Protein AF-C7DFZ7-F1 (afdb_monomer_lite)

Organism: NCBI:txid425595

pLDDT: mean 80.8, std 15.67, range [27.16, 97.31]

Foldseek 3Di:
DDDPPDFAFLVNVVVQVVDPVSVQVLQVVLLVVLLVVLQVLVCLQPHDDQFHDDCQLEPEDADQDDDPPSLPDQWAQDRVNSYIHGPVVSLCVPLPDDDVPHGRTDGPNSVVVSSLVSSLSSNLNVVLSRLVPRLVLVVLCVPPPDPQFQLLLNLQLSLQRSLLSVLVVVLVVVVVDDDPCSSVLSSLQCCCPVAPLLCLLVDDLVCSVVSLVPDDSNRSSVVLLLLVCLVQVDPSNSNSVSSVCSNVSVRTPVSSVVSVNVSSVVCSSVSSVCSCPVCNPPD

Sequence (283 aa):
MQCFGSKLEWRDVRSRLDNENFVGFMLKSIGKLALHDLNCMMESATGSGRIELKSDEFGIETYTPEGAHSEYELGKYDKNRKKCGINLALFTKIFLKPKEGQPTTINEKQLTGFLEAMYSTMIHEGFHAVQYNRLDYKGHIKNSLDADTNSIFTEGGARFVEFFAESLITAGRYTSLNGNNSLEKAFLWHFAIEEPVSYAVYEEHDKIIGTLKKFIPHNAGMFIFTVRYVANESFIKTLNEICKMAERGSTGNEELYRVLSTDIENGNVEKLKQRINIEYLRN

Radius of gyration: 19.84 Å; chains: 1; bounding box: 45×44×55 Å

Structure (mmCIF, N/CA/C/O backbone):
data_AF-C7DFZ7-F1
#
_entry.id   AF-C7DFZ7-F1
#
loop_
_atom_site.group_PDB
_atom_site.id
_atom_site.type_symbol
_atom_site.label_atom_id
_atom_site.label_alt_id
_atom_site.label_comp_id
_atom_site.label_asym_id
_atom_site.label_entity_id
_atom_site.label_seq_id
_atom_site.pdbx_PDB_ins_code
_atom_site.Cartn_x
_atom_site.Cartn_y
_atom_site.Cartn_z
_atom_site.occupancy
_atom_site.B_iso_or_equiv
_atom_site.auth_seq_id
_atom_site.auth_comp_id
_atom_site.auth_asym_id
_atom_site.auth_atom_id
_atom_site.pdbx_PDB_model_num
ATOM 1 N N . MET A 1 1 ? -4.649 23.064 34.496 1.00 32.25 1 MET A N 1
ATOM 2 C CA . MET A 1 1 ? -4.626 22.101 33.375 1.00 32.25 1 MET A CA 1
ATOM 3 C C . MET A 1 1 ? -4.065 20.801 33.928 1.00 32.25 1 MET A C 1
ATOM 5 O O . MET A 1 1 ? -2.879 20.746 34.214 1.00 32.25 1 MET A O 1
ATOM 9 N N . GLN A 1 2 ? -4.921 19.829 34.244 1.00 27.16 2 GLN A N 1
ATOM 10 C CA . GLN A 1 2 ? -4.486 18.513 34.722 1.00 27.16 2 GLN A CA 1
ATOM 11 C C . GLN A 1 2 ? -4.380 17.583 33.514 1.00 27.16 2 GLN A C 1
ATOM 13 O O . GLN A 1 2 ? -5.351 17.409 32.781 1.00 27.16 2 GLN A O 1
ATOM 18 N N . CYS A 1 3 ? -3.190 17.027 33.293 1.00 31.02 3 CYS A N 1
ATOM 19 C CA . CYS A 1 3 ? -2.960 15.968 32.322 1.00 31.02 3 CYS A CA 1
ATOM 20 C C . CYS A 1 3 ? -3.701 14.708 32.787 1.00 31.02 3 CYS A C 1
ATOM 22 O O . CYS A 1 3 ? -3.389 14.166 33.848 1.00 31.02 3 CYS A O 1
ATOM 24 N N . PHE A 1 4 ? -4.672 14.235 32.005 1.00 33.59 4 PHE A N 1
ATOM 25 C CA . PHE A 1 4 ? -5.289 12.924 32.201 1.00 33.59 4 PHE A CA 1
ATOM 26 C C . PHE A 1 4 ? -4.292 11.830 31.806 1.00 33.59 4 PHE A C 1
ATOM 28 O O . PHE A 1 4 ? -4.291 11.331 30.688 1.00 33.59 4 PHE A O 1
ATOM 35 N N . GLY A 1 5 ? -3.420 11.465 32.743 1.00 38.47 5 GLY A N 1
ATOM 36 C CA . GLY A 1 5 ? -2.612 10.253 32.673 1.00 38.47 5 GLY A CA 1
ATOM 37 C C . GLY A 1 5 ? -3.371 9.061 33.253 1.00 38.47 5 GLY A C 1
ATOM 38 O O . GLY A 1 5 ? -2.961 8.529 34.280 1.00 38.47 5 GLY A O 1
ATOM 39 N N . SER A 1 6 ? -4.485 8.643 32.648 1.00 49.06 6 SER A N 1
ATOM 40 C CA . SER A 1 6 ? -5.115 7.367 33.013 1.00 49.06 6 SER A CA 1
ATOM 41 C C . SER A 1 6 ? -4.608 6.272 32.080 1.00 49.06 6 SER A C 1
ATOM 43 O O . SER A 1 6 ? -4.973 6.231 30.907 1.00 49.06 6 SER A O 1
ATOM 45 N N . LYS A 1 7 ? -3.757 5.378 32.598 1.00 55.72 7 LYS A N 1
ATOM 46 C CA . LYS A 1 7 ? -3.412 4.127 31.910 1.00 55.72 7 LYS A CA 1
ATOM 47 C C . LYS A 1 7 ? -4.687 3.287 31.778 1.00 55.72 7 LYS A C 1
ATOM 49 O O . LYS A 1 7 ? -5.315 2.989 32.789 1.00 55.72 7 LYS A O 1
ATOM 54 N N . LEU A 1 8 ? -5.064 2.923 30.553 1.00 60.22 8 LEU A N 1
ATOM 55 C CA . LEU A 1 8 ? -6.188 2.024 30.285 1.00 60.22 8 LEU A CA 1
ATOM 56 C C . LEU A 1 8 ? -5.787 0.581 30.618 1.00 60.22 8 LEU A C 1
ATOM 58 O O . LEU A 1 8 ? -4.788 0.055 30.124 1.00 60.22 8 LEU A O 1
ATOM 62 N N . GLU A 1 9 ? -6.557 -0.087 31.470 1.00 64.69 9 GLU A N 1
ATOM 63 C CA . GLU A 1 9 ? -6.317 -1.498 31.769 1.00 64.69 9 GLU A CA 1
ATOM 64 C C . GLU A 1 9 ? -6.804 -2.393 30.614 1.00 64.69 9 GLU A C 1
ATOM 66 O O . GLU A 1 9 ? -7.844 -2.144 30.010 1.00 64.69 9 GLU A O 1
ATOM 71 N N . TRP A 1 10 ? -6.090 -3.489 30.331 1.00 62.56 10 TRP A N 1
ATOM 72 C CA . TRP A 1 10 ? -6.455 -4.524 29.346 1.00 62.56 10 TRP A CA 1
ATOM 73 C C . TRP A 1 10 ? -7.885 -5.015 29.522 1.00 62.56 10 TRP A C 1
ATOM 75 O O . TRP A 1 10 ? -8.585 -5.242 28.542 1.00 62.56 10 TRP A O 1
ATOM 85 N N . ARG A 1 11 ? -8.326 -5.177 30.776 1.00 62.34 11 ARG A N 1
ATOM 86 C CA . ARG A 1 11 ? -9.689 -5.616 31.087 1.00 62.34 11 ARG A CA 1
ATOM 87 C C . ARG A 1 11 ? -10.740 -4.591 30.644 1.00 62.34 11 ARG A C 1
ATOM 89 O O . ARG A 1 11 ? -11.779 -5.018 30.160 1.00 62.34 11 ARG A O 1
ATOM 96 N N . ASP A 1 12 ? -10.457 -3.289 30.755 1.00 70.81 12 ASP A N 1
ATOM 97 C CA . ASP A 1 12 ? -11.353 -2.202 30.311 1.00 70.81 12 ASP A CA 1
ATOM 98 C C . ASP A 1 12 ? -11.343 -2.040 28.781 1.00 70.81 12 ASP A C 1
ATOM 100 O O . ASP A 1 12 ? -12.373 -1.824 28.152 1.00 70.81 12 ASP A O 1
ATOM 104 N N . VAL A 1 13 ? -10.194 -2.221 28.129 1.00 72.56 13 VAL A N 1
ATOM 105 C CA . VAL A 1 13 ? -10.155 -2.197 26.657 1.00 72.56 13 VAL A CA 1
ATOM 106 C C . VAL A 1 13 ? -10.823 -3.432 26.066 1.00 72.56 13 VAL A C 1
ATOM 108 O O . VAL A 1 13 ? -11.593 -3.305 25.119 1.00 72.56 13 VAL A O 1
ATOM 111 N N . ARG A 1 14 ? -10.599 -4.617 26.640 1.00 71.56 14 ARG A N 1
ATOM 112 C CA . ARG A 1 14 ? -11.268 -5.842 26.197 1.00 71.56 14 ARG A CA 1
ATOM 113 C C . ARG A 1 14 ? -12.780 -5.755 26.382 1.00 71.56 14 ARG A C 1
ATOM 115 O O . ARG A 1 14 ? -13.496 -6.049 25.440 1.00 71.56 14 ARG A O 1
ATOM 122 N N . SER A 1 15 ? -13.268 -5.269 27.526 1.00 74.00 15 SER A N 1
ATOM 123 C CA . SER A 1 15 ? -14.713 -5.095 27.740 1.00 74.00 15 SER A CA 1
ATOM 124 C C . SER A 1 15 ? -15.346 -4.098 26.760 1.00 74.00 15 SER A C 1
ATOM 126 O O . SER A 1 15 ? -16.505 -4.262 26.381 1.00 74.00 15 SER A O 1
ATOM 128 N N . ARG A 1 16 ? -14.594 -3.086 26.303 1.00 79.75 16 ARG A N 1
ATOM 129 C CA . ARG A 1 16 ? -15.024 -2.174 25.230 1.00 79.75 16 ARG A CA 1
ATOM 130 C C . ARG A 1 16 ? -14.980 -2.828 23.852 1.00 79.75 16 ARG A C 1
ATOM 132 O O . ARG A 1 16 ? -15.893 -2.607 23.067 1.00 79.75 16 ARG A O 1
ATOM 139 N N . LEU A 1 17 ? -13.962 -3.630 23.552 1.00 82.50 17 LEU A N 1
ATOM 140 C CA . LEU A 1 17 ? -13.867 -4.380 22.293 1.00 82.50 17 LEU A CA 1
ATOM 141 C C . LEU A 1 17 ? -14.870 -5.545 22.213 1.00 82.50 17 LEU A C 1
ATOM 143 O O . LEU A 1 17 ? -15.219 -5.955 21.114 1.00 82.50 17 LEU A O 1
ATOM 147 N N . ASP A 1 18 ? -15.389 -6.018 23.348 1.00 81.62 18 ASP A N 1
ATOM 148 C CA . ASP A 1 18 ? -16.513 -6.961 23.421 1.00 81.62 18 ASP A CA 1
ATOM 149 C C . ASP A 1 18 ? -17.881 -6.246 23.273 1.00 81.62 18 ASP A C 1
ATOM 151 O O . ASP A 1 18 ? -18.923 -6.892 23.166 1.00 81.62 18 ASP A O 1
ATOM 155 N N . ASN A 1 19 ? -17.909 -4.906 23.260 1.00 86.44 19 ASN A N 1
ATOM 156 C CA . ASN A 1 19 ? -19.121 -4.114 23.064 1.00 86.44 19 ASN A CA 1
ATOM 157 C C . ASN A 1 19 ? -19.324 -3.788 21.576 1.00 86.44 19 ASN A C 1
ATOM 159 O O . ASN A 1 19 ? -18.654 -2.918 21.013 1.00 86.44 19 ASN A O 1
ATOM 163 N N . GLU A 1 20 ? -20.312 -4.433 20.955 1.00 87.50 20 GLU A N 1
ATOM 164 C CA . GLU A 1 20 ? -20.621 -4.282 19.526 1.00 87.50 20 GLU A CA 1
ATOM 165 C C . GLU A 1 20 ? -20.892 -2.830 19.100 1.00 87.50 20 GLU A C 1
ATOM 167 O O . GLU A 1 20 ? -20.460 -2.414 18.024 1.00 87.50 20 GLU A O 1
ATOM 172 N N . ASN A 1 21 ? -21.545 -2.021 19.945 1.00 87.56 21 ASN A N 1
ATOM 173 C CA . ASN A 1 21 ? -21.810 -0.614 19.627 1.00 87.56 21 ASN A CA 1
ATOM 174 C C . ASN A 1 21 ? -20.513 0.199 19.569 1.00 87.56 21 ASN A C 1
ATOM 176 O O . ASN A 1 21 ? -20.344 1.044 18.687 1.00 87.56 21 ASN A O 1
ATOM 180 N N . PHE A 1 22 ? -19.591 -0.057 20.502 1.00 88.50 22 PHE A N 1
ATOM 181 C CA . PHE A 1 22 ? -18.286 0.595 20.514 1.00 88.50 22 PHE A CA 1
ATOM 182 C C . PHE A 1 22 ? -17.449 0.174 19.304 1.00 88.50 22 PHE A C 1
ATOM 184 O O . PHE A 1 22 ? -16.929 1.036 18.597 1.00 88.50 22 PHE A O 1
ATOM 191 N N . VAL A 1 23 ? -17.368 -1.130 19.028 1.00 89.38 23 VAL A N 1
ATOM 192 C CA . VAL A 1 23 ? -16.650 -1.668 17.864 1.00 89.38 23 VAL A CA 1
ATOM 193 C C . VAL A 1 23 ? -17.207 -1.094 16.566 1.00 89.38 23 VAL A C 1
ATOM 195 O O . VAL A 1 23 ? -16.445 -0.575 15.750 1.00 89.38 23 VAL A O 1
ATOM 198 N N . GLY A 1 24 ? -18.530 -1.111 16.394 1.00 87.69 24 GLY A N 1
ATOM 199 C CA . GLY A 1 24 ? -19.189 -0.553 15.217 1.00 87.69 24 GLY A CA 1
ATOM 200 C C . GLY A 1 24 ? -18.903 0.940 15.040 1.00 87.69 24 GLY A C 1
ATOM 201 O O . GLY A 1 24 ? -18.612 1.388 13.929 1.00 87.69 24 GLY A O 1
ATOM 202 N N . PHE A 1 25 ? -18.919 1.717 16.127 1.00 90.12 25 PHE A N 1
ATOM 203 C CA . PHE A 1 25 ? -18.551 3.134 16.094 1.00 90.12 25 PHE A CA 1
ATOM 204 C C . PHE A 1 25 ? -17.079 3.352 15.715 1.00 90.12 25 PHE A C 1
ATOM 206 O O . PHE A 1 25 ? -16.787 4.187 14.854 1.00 90.12 25 PHE A O 1
ATOM 213 N N . MET A 1 26 ? -16.159 2.609 16.333 1.00 93.00 26 MET A N 1
ATOM 214 C CA . MET A 1 26 ? -14.718 2.705 16.091 1.00 93.00 26 MET A CA 1
ATOM 215 C C . MET A 1 26 ? -14.385 2.380 14.634 1.00 93.00 26 MET A C 1
ATOM 217 O O . MET A 1 26 ? -13.792 3.205 13.938 1.00 93.00 26 MET A O 1
ATOM 221 N N . LEU A 1 27 ? -14.835 1.220 14.151 1.00 92.56 27 LEU A N 1
ATOM 222 C CA . LEU A 1 27 ? -14.603 0.767 12.782 1.00 92.56 27 LEU A CA 1
ATOM 223 C C . LEU A 1 27 ? -15.185 1.743 11.755 1.00 92.56 27 LEU A C 1
ATOM 225 O O . LEU A 1 27 ? -14.519 2.092 10.785 1.00 92.56 27 LEU A O 1
ATOM 229 N N . LYS A 1 28 ? -16.398 2.260 11.991 1.00 90.88 28 LYS A N 1
ATOM 230 C CA . LYS A 1 28 ? -17.013 3.266 11.113 1.00 90.88 28 LYS A CA 1
ATOM 231 C C . LYS A 1 28 ? -16.246 4.587 11.111 1.00 90.88 28 LYS A C 1
ATOM 233 O O . LYS A 1 28 ? -16.204 5.258 10.083 1.00 90.88 28 LYS A O 1
ATOM 238 N N . SER A 1 29 ? -15.679 4.987 12.245 1.00 91.75 29 SER A N 1
ATOM 239 C CA . SER A 1 29 ? -14.919 6.236 12.353 1.00 91.75 29 SER A CA 1
ATOM 240 C C . SER A 1 29 ? -13.592 6.143 11.604 1.00 91.75 29 SER A C 1
ATOM 242 O O . SER A 1 29 ? -13.294 7.029 10.806 1.00 91.75 29 SER A O 1
ATOM 244 N N . ILE A 1 30 ? -12.852 5.044 11.778 1.00 93.00 30 ILE A N 1
ATOM 245 C CA . ILE A 1 30 ? -11.612 4.792 11.029 1.00 93.00 30 ILE A CA 1
ATOM 246 C C . ILE A 1 30 ? -11.918 4.624 9.540 1.00 93.00 30 ILE A C 1
ATOM 248 O O . ILE A 1 30 ? -11.258 5.237 8.710 1.00 93.00 30 ILE A O 1
ATOM 252 N N . GLY A 1 31 ? -12.972 3.883 9.189 1.00 92.19 31 GLY A N 1
ATOM 253 C CA . GLY A 1 31 ? -13.351 3.677 7.793 1.00 92.19 31 GLY A CA 1
ATOM 254 C C . GLY A 1 31 ? -13.721 4.964 7.066 1.00 92.19 31 GLY A C 1
ATOM 255 O O . GLY A 1 31 ? -13.389 5.118 5.897 1.00 92.19 31 GLY A O 1
ATOM 256 N N . LYS A 1 32 ? -14.359 5.924 7.749 1.00 91.25 32 LYS A N 1
ATOM 257 C CA . LYS A 1 32 ? -14.606 7.260 7.184 1.00 91.25 32 LYS A CA 1
ATOM 258 C C . LYS A 1 32 ? -13.311 8.017 6.900 1.00 91.25 32 LYS A C 1
ATOM 260 O O . LYS A 1 32 ? -13.236 8.677 5.871 1.00 91.25 32 LYS A O 1
ATOM 265 N N . LEU A 1 33 ? -12.332 7.932 7.803 1.00 91.31 33 LEU A N 1
ATOM 266 C CA . LEU A 1 33 ? -11.023 8.556 7.618 1.00 91.31 33 LEU A CA 1
ATOM 267 C C . LEU A 1 33 ? -10.273 7.907 6.446 1.00 91.31 33 LEU A C 1
ATOM 269 O O . LEU A 1 33 ? -9.852 8.609 5.536 1.00 91.31 33 LEU A O 1
ATOM 273 N N . ALA A 1 34 ? -10.203 6.573 6.416 1.00 92.25 34 ALA A N 1
ATOM 274 C CA . ALA A 1 34 ? -9.571 5.830 5.327 1.00 92.25 34 ALA A CA 1
ATOM 275 C C . ALA A 1 34 ? -10.217 6.145 3.967 1.00 92.25 34 ALA A C 1
ATOM 277 O O . ALA A 1 34 ? -9.520 6.419 2.995 1.00 92.25 34 ALA A O 1
ATOM 278 N N . LEU A 1 35 ? -11.552 6.179 3.906 1.00 91.06 35 LEU A N 1
ATOM 279 C CA . LEU A 1 35 ? -12.288 6.521 2.689 1.00 91.06 35 LEU A CA 1
ATOM 280 C C . LEU A 1 35 ? -12.006 7.952 2.217 1.00 91.06 35 LEU A C 1
ATOM 282 O O . LEU A 1 35 ? -11.812 8.175 1.025 1.00 91.06 35 LEU A O 1
ATOM 286 N N . HIS A 1 36 ? -12.003 8.912 3.144 1.00 90.75 36 HIS A N 1
ATOM 287 C CA . HIS A 1 36 ? -11.680 10.303 2.845 1.00 90.75 36 HIS A CA 1
ATOM 288 C C . HIS A 1 36 ? -10.280 10.419 2.235 1.00 90.75 36 HIS A C 1
ATOM 290 O O . HIS A 1 36 ? -10.132 10.953 1.137 1.00 90.75 36 HIS A O 1
ATOM 296 N N . ASP A 1 37 ? -9.272 9.871 2.913 1.00 90.81 37 ASP A N 1
ATOM 297 C CA . ASP A 1 37 ? -7.879 10.002 2.490 1.00 90.81 37 ASP A CA 1
ATOM 298 C C . ASP A 1 37 ? -7.633 9.296 1.161 1.00 90.81 37 ASP A C 1
ATOM 300 O O . ASP A 1 37 ? -6.983 9.851 0.274 1.00 90.81 37 ASP A O 1
ATOM 304 N N . LEU A 1 38 ? -8.222 8.114 0.981 1.00 91.19 38 LEU A N 1
ATOM 305 C CA . LEU A 1 38 ? -8.163 7.395 -0.280 1.00 91.19 38 LEU A CA 1
ATOM 306 C C . LEU A 1 38 ? -8.788 8.211 -1.416 1.00 91.19 38 LEU A C 1
ATOM 308 O O . LEU A 1 38 ? -8.157 8.374 -2.457 1.00 91.19 38 LEU A O 1
ATOM 312 N N . ASN A 1 39 ? -9.980 8.784 -1.222 1.00 89.69 39 ASN A N 1
ATOM 313 C CA . ASN A 1 39 ? -10.606 9.647 -2.226 1.00 89.69 39 ASN A CA 1
ATOM 314 C C . ASN A 1 39 ? -9.721 10.858 -2.562 1.00 89.69 39 ASN A C 1
ATOM 316 O O . ASN A 1 39 ? -9.540 11.159 -3.740 1.00 89.69 39 ASN A O 1
ATOM 320 N N . CYS A 1 40 ? -9.090 11.494 -1.570 1.00 88.06 40 CYS A N 1
ATOM 321 C CA . CYS A 1 40 ? -8.139 12.582 -1.810 1.00 88.06 40 CYS A CA 1
ATOM 322 C C . CYS A 1 40 ? -6.907 12.130 -2.616 1.00 88.06 40 CYS A C 1
ATOM 324 O O . CYS A 1 40 ? -6.475 12.841 -3.530 1.00 88.06 40 CYS A O 1
ATOM 326 N N . MET A 1 41 ? -6.341 10.953 -2.317 1.00 90.06 41 MET A N 1
ATOM 327 C CA . MET A 1 41 ? -5.226 10.381 -3.087 1.00 90.06 41 MET A CA 1
ATOM 328 C C . MET A 1 41 ? -5.639 10.114 -4.538 1.00 90.06 41 MET A C 1
ATOM 330 O O . MET A 1 41 ? -4.911 10.472 -5.469 1.00 90.06 41 MET A O 1
ATOM 334 N N . MET A 1 42 ? -6.820 9.527 -4.741 1.00 88.88 42 MET A N 1
ATOM 335 C CA . MET A 1 42 ? -7.319 9.185 -6.071 1.00 88.88 42 MET A CA 1
ATOM 336 C C . MET A 1 42 ? -7.687 10.420 -6.898 1.00 88.88 42 MET A C 1
ATOM 338 O O . MET A 1 42 ? -7.362 10.473 -8.087 1.00 88.88 42 MET A O 1
ATOM 342 N N . GLU A 1 43 ? -8.309 11.428 -6.289 1.00 87.81 43 GLU A N 1
ATOM 343 C CA . GLU A 1 43 ? -8.591 12.718 -6.925 1.00 87.81 43 GLU A CA 1
ATOM 344 C C . GLU A 1 43 ? -7.290 13.405 -7.351 1.00 87.81 43 GLU A C 1
ATOM 346 O O . GLU A 1 43 ? -7.149 13.834 -8.496 1.00 87.81 43 GLU A O 1
ATOM 351 N N . SER A 1 44 ? -6.288 13.424 -6.470 1.00 87.31 44 SER A N 1
ATOM 352 C CA . SER A 1 44 ? -4.973 14.000 -6.771 1.00 87.31 44 SER A CA 1
ATOM 353 C C . SER A 1 44 ? -4.279 13.282 -7.932 1.00 87.31 44 SER A C 1
ATOM 355 O O . SER A 1 44 ? -3.635 13.919 -8.765 1.00 87.31 44 SER A O 1
ATOM 357 N N . ALA A 1 45 ? -4.416 11.956 -8.015 1.00 86.06 45 ALA A N 1
ATOM 358 C CA . ALA A 1 45 ? -3.849 11.167 -9.102 1.00 86.06 45 ALA A CA 1
ATOM 359 C C . ALA A 1 45 ? -4.611 11.328 -10.416 1.00 86.06 45 ALA A C 1
ATOM 361 O O . ALA A 1 45 ? -3.978 11.369 -11.466 1.00 86.06 45 ALA A O 1
ATOM 362 N N . THR A 1 46 ? -5.940 11.406 -10.403 1.00 79.88 46 THR A N 1
ATOM 363 C CA . THR A 1 46 ? -6.760 11.266 -11.624 1.00 79.88 46 THR A CA 1
ATOM 364 C C . THR A 1 46 ? -7.507 12.526 -12.057 1.00 79.88 46 THR A C 1
ATOM 366 O O . THR A 1 46 ? -8.085 12.541 -13.148 1.00 79.88 46 THR A O 1
ATOM 369 N N . GLY A 1 47 ? -7.441 13.597 -11.267 1.00 73.25 47 GLY A N 1
ATOM 370 C CA . GLY A 1 47 ? -8.191 14.834 -11.460 1.00 73.25 47 GLY A CA 1
ATOM 371 C C . GLY A 1 47 ? -9.525 14.847 -10.704 1.00 73.25 47 GLY A C 1
ATOM 372 O O . GLY A 1 47 ? -9.948 13.851 -10.119 1.00 73.25 47 GLY A O 1
ATOM 373 N N . SER A 1 48 ? -10.201 15.996 -10.762 1.00 58.47 48 SER A N 1
ATOM 374 C CA . SER A 1 48 ? -11.291 16.452 -9.880 1.00 58.47 48 SER A CA 1
ATOM 375 C C . SER A 1 48 ? -12.637 15.705 -9.973 1.00 58.47 48 SER A C 1
ATOM 377 O O . SER A 1 48 ? -13.689 16.320 -9.824 1.00 58.47 48 SER A O 1
ATOM 379 N N . GLY A 1 49 ? -12.664 14.405 -10.271 1.00 56.31 49 GLY A N 1
ATOM 380 C CA . GLY A 1 49 ? -13.930 13.657 -10.237 1.00 56.31 49 GLY A CA 1
ATOM 381 C C . GLY A 1 49 ? -13.934 12.250 -10.820 1.00 56.31 49 GLY A C 1
ATOM 382 O O . GLY A 1 49 ? -15.009 11.696 -11.036 1.00 56.31 49 GLY A O 1
ATOM 383 N N . ARG A 1 50 ? -12.775 11.658 -11.128 1.00 61.28 50 ARG A N 1
ATOM 384 C CA . ARG A 1 50 ? -12.754 10.382 -11.860 1.00 61.28 50 ARG A CA 1
ATOM 385 C C . ARG A 1 50 ? -12.875 9.151 -10.953 1.00 61.28 50 ARG A C 1
ATOM 387 O O . ARG A 1 50 ? -13.347 8.118 -11.417 1.00 61.28 50 ARG A O 1
ATOM 394 N N . ILE A 1 51 ? -12.494 9.244 -9.675 1.00 67.19 51 ILE A N 1
ATOM 395 C CA . ILE A 1 51 ? -12.489 8.103 -8.747 1.00 67.19 51 ILE A CA 1
ATOM 396 C C . ILE A 1 51 ? -12.854 8.569 -7.329 1.00 67.19 51 ILE A C 1
ATOM 398 O O . ILE A 1 51 ? -11.985 8.841 -6.509 1.00 67.19 51 ILE A O 1
ATOM 402 N N . GLU A 1 52 ? -14.152 8.640 -7.041 1.00 79.19 52 GLU A N 1
ATOM 403 C CA . GLU A 1 52 ? -14.676 8.791 -5.677 1.00 79.19 52 GLU A CA 1
ATOM 404 C C . GLU A 1 52 ? -15.385 7.492 -5.276 1.00 79.19 52 GLU A C 1
ATOM 406 O O . GLU A 1 52 ? -16.300 7.041 -5.976 1.00 79.19 52 GLU A O 1
ATOM 411 N N . LEU A 1 53 ? -14.968 6.869 -4.175 1.00 81.31 53 LEU A N 1
ATOM 412 C CA . LEU A 1 53 ? -15.703 5.789 -3.525 1.00 81.31 53 LEU A CA 1
ATOM 413 C C . LEU A 1 53 ? -16.735 6.385 -2.571 1.00 81.31 53 LEU A C 1
ATOM 415 O O . LEU A 1 53 ? -16.403 7.160 -1.670 1.00 81.31 53 LEU A O 1
ATOM 419 N N . LYS A 1 54 ? -17.997 5.998 -2.746 1.00 82.50 54 LYS A N 1
ATOM 420 C CA . LYS A 1 54 ? -19.063 6.385 -1.826 1.00 82.50 54 LYS A CA 1
ATOM 421 C C . LYS A 1 54 ? -19.088 5.455 -0.617 1.00 82.50 54 LYS A C 1
ATOM 423 O O . LYS A 1 54 ? -18.640 4.312 -0.665 1.00 82.50 54 LYS A O 1
ATOM 428 N N . SER A 1 55 ? -19.675 5.927 0.481 1.00 75.44 55 SER A N 1
ATOM 429 C CA . SER A 1 55 ? -19.775 5.141 1.722 1.00 75.44 55 SER A CA 1
ATOM 430 C C . SER A 1 55 ? -20.564 3.827 1.585 1.00 75.44 55 SER A C 1
ATOM 432 O O . SER A 1 55 ? -20.331 2.891 2.345 1.00 75.44 55 SER A O 1
ATOM 434 N N . ASP A 1 56 ? -21.480 3.732 0.619 1.00 78.31 56 ASP A N 1
ATOM 435 C CA . ASP A 1 56 ? -22.220 2.511 0.276 1.00 78.31 56 ASP A CA 1
ATOM 436 C C . ASP A 1 56 ? -21.419 1.552 -0.624 1.00 78.31 56 ASP A C 1
ATOM 438 O O . ASP A 1 56 ? -21.824 0.408 -0.827 1.00 78.31 56 ASP A O 1
ATOM 442 N N . GLU A 1 57 ? -20.260 1.984 -1.125 1.00 77.88 57 GLU A N 1
ATOM 443 C CA . GLU A 1 57 ? -19.334 1.176 -1.925 1.00 77.88 57 GLU A CA 1
ATOM 444 C C . GLU A 1 57 ? -18.119 0.680 -1.132 1.00 77.88 57 GLU A C 1
ATOM 446 O O . GLU A 1 57 ? -17.359 -0.168 -1.609 1.00 77.88 57 GLU A O 1
ATOM 451 N N . PHE A 1 58 ? -17.979 1.175 0.096 1.00 84.88 58 PHE A N 1
ATOM 452 C CA . PHE A 1 58 ? -16.959 0.793 1.058 1.00 84.88 58 PHE A CA 1
ATOM 453 C C . PHE A 1 58 ? -17.558 0.741 2.471 1.00 84.88 58 PHE A C 1
ATOM 455 O O . PHE A 1 58 ? -17.244 1.541 3.353 1.00 84.88 58 PHE A O 1
ATOM 462 N N . GLY A 1 59 ? -18.496 -0.184 2.687 1.00 86.62 59 GLY A N 1
ATOM 463 C CA . GLY A 1 59 ? -19.055 -0.395 4.021 1.00 86.62 59 GLY A CA 1
ATOM 464 C C . GLY A 1 59 ? -18.070 -1.142 4.920 1.00 86.62 59 GLY A C 1
ATOM 465 O O . GLY A 1 59 ? -17.408 -2.054 4.454 1.00 86.62 59 GLY A O 1
ATOM 466 N N . ILE A 1 60 ? -17.997 -0.806 6.207 1.00 90.31 60 ILE A N 1
ATOM 467 C CA . ILE A 1 60 ? -17.111 -1.500 7.155 1.00 90.31 60 ILE A CA 1
ATOM 468 C C . ILE A 1 60 ? -17.896 -2.525 7.971 1.00 90.31 60 ILE A C 1
ATOM 470 O O . ILE A 1 60 ? -18.997 -2.220 8.439 1.00 90.31 60 ILE A O 1
ATOM 474 N N . GLU A 1 61 ? -17.320 -3.707 8.172 1.00 91.25 61 GLU A N 1
ATOM 475 C CA . GLU A 1 61 ? -17.848 -4.742 9.063 1.00 91.25 61 GLU A CA 1
ATOM 476 C C . GLU A 1 61 ? -16.730 -5.483 9.806 1.00 91.25 61 GLU A C 1
ATOM 478 O O . GLU A 1 61 ? -15.561 -5.448 9.418 1.00 91.25 61 GLU A O 1
ATOM 483 N N . THR A 1 62 ? -17.087 -6.164 10.892 1.00 90.19 62 THR A N 1
ATOM 484 C CA . THR A 1 62 ? -16.221 -7.198 11.459 1.00 90.19 62 THR A CA 1
ATOM 485 C C . THR A 1 62 ? -16.263 -8.431 10.569 1.00 90.19 62 THR A C 1
ATOM 487 O O . THR A 1 62 ? -17.288 -8.764 9.976 1.00 90.19 62 THR A O 1
ATOM 490 N N . TYR A 1 63 ? -15.136 -9.118 10.478 1.00 86.56 63 TYR A N 1
ATOM 491 C CA . TYR A 1 63 ? -14.969 -10.274 9.615 1.00 86.56 63 TYR A CA 1
ATOM 492 C C . TYR A 1 63 ? -14.197 -11.364 10.344 1.00 86.56 63 TYR A C 1
ATOM 494 O O . TYR A 1 63 ? -13.261 -11.089 11.091 1.00 86.56 63 TYR A O 1
ATOM 502 N N . THR A 1 64 ? -14.619 -12.609 10.150 1.00 85.00 64 THR A N 1
ATOM 503 C CA . THR A 1 64 ? -13.892 -13.792 10.607 1.00 85.00 64 THR A CA 1
ATOM 504 C C . THR A 1 64 ? -13.532 -14.602 9.368 1.00 85.00 64 THR A C 1
ATOM 506 O O . THR A 1 64 ? -14.442 -15.128 8.728 1.00 85.00 64 THR A O 1
ATOM 509 N N . PRO A 1 65 ? -12.247 -14.662 8.986 1.00 81.31 65 PRO A N 1
ATOM 510 C CA . PRO A 1 65 ? -11.827 -15.415 7.815 1.00 81.31 65 PRO A CA 1
ATOM 511 C C . PRO A 1 65 ? -12.057 -16.917 7.985 1.00 81.31 65 PRO A C 1
ATOM 513 O O . PRO A 1 65 ? -11.866 -17.481 9.064 1.00 81.31 65 PRO A O 1
ATOM 516 N N . GLU A 1 66 ? -12.430 -17.570 6.887 1.00 76.00 66 GLU A N 1
ATOM 517 C CA . GLU A 1 66 ? -12.655 -19.014 6.797 1.00 76.00 66 GLU A CA 1
ATOM 518 C C . GLU A 1 66 ? -11.636 -19.649 5.834 1.00 76.00 66 GLU A C 1
ATOM 520 O O . GLU A 1 66 ? -11.251 -19.038 4.839 1.00 76.00 66 GLU A O 1
ATOM 525 N N . GLY A 1 67 ? -11.215 -20.891 6.104 1.00 68.56 67 GLY A N 1
ATOM 526 C CA . GLY A 1 67 ? -10.315 -21.659 5.230 1.00 68.56 67 GLY A CA 1
ATOM 527 C C . GLY A 1 67 ? -8.846 -21.703 5.670 1.00 68.56 67 GLY A C 1
ATOM 528 O O . GLY A 1 67 ? -8.471 -21.204 6.733 1.00 68.56 67 GLY A O 1
ATOM 529 N N . ALA A 1 68 ? -8.010 -22.362 4.859 1.00 52.09 68 ALA A N 1
ATOM 530 C CA . ALA A 1 68 ? -6.561 -22.392 5.053 1.00 52.09 68 ALA A CA 1
ATOM 531 C C . ALA A 1 68 ? -6.006 -20.972 4.842 1.00 52.09 68 ALA A C 1
ATOM 533 O O . ALA A 1 68 ? -6.392 -20.324 3.877 1.00 52.09 68 ALA A O 1
ATOM 534 N N . HIS A 1 69 ? -5.130 -20.496 5.734 1.00 59.19 69 HIS A N 1
ATOM 535 C CA . HIS A 1 69 ? -4.569 -19.126 5.784 1.00 59.19 69 HIS A CA 1
ATOM 536 C C . HIS A 1 69 ? -5.403 -18.047 6.503 1.00 59.19 69 HIS A C 1
ATOM 538 O O . HIS A 1 69 ? -4.940 -16.914 6.632 1.00 59.19 69 HIS A O 1
ATOM 544 N N . SER A 1 70 ? -6.555 -18.396 7.086 1.00 62.81 70 SER A N 1
ATOM 545 C CA . SER A 1 70 ? -7.392 -17.454 7.855 1.00 62.81 70 SER A CA 1
ATOM 546 C C . SER A 1 70 ? -6.690 -16.810 9.061 1.00 62.81 70 SER A C 1
ATOM 548 O O . SER A 1 70 ? -7.057 -15.723 9.501 1.00 62.81 70 SER A O 1
ATOM 550 N N . GLU A 1 71 ? -5.649 -17.446 9.598 1.00 67.81 71 GLU A N 1
ATOM 551 C CA . GLU A 1 71 ? -4.954 -16.980 10.801 1.00 67.81 71 GLU A CA 1
ATOM 552 C C . GLU A 1 71 ? -4.063 -15.742 10.593 1.00 67.81 71 GLU A C 1
ATOM 554 O O . GLU A 1 71 ? -3.626 -15.151 11.584 1.00 67.81 71 GLU A O 1
ATOM 559 N N . TYR A 1 72 ? -3.821 -15.341 9.339 1.00 76.56 72 TYR A N 1
ATOM 560 C CA . TYR A 1 72 ? -2.975 -14.196 8.978 1.00 76.56 72 TYR A CA 1
ATOM 561 C C . TYR A 1 72 ? -3.732 -13.064 8.266 1.00 76.56 72 TYR A C 1
ATOM 563 O O . TYR A 1 72 ? -3.156 -12.009 8.016 1.00 76.56 72 TYR A O 1
ATOM 571 N N . GLU A 1 73 ? -5.016 -13.249 7.953 1.00 84.38 73 GLU A N 1
ATOM 572 C CA . GLU A 1 73 ? -5.807 -12.273 7.199 1.00 84.38 73 GLU A CA 1
ATOM 573 C C . GLU A 1 73 ? -6.382 -11.198 8.136 1.00 84.38 73 GLU A C 1
ATOM 575 O O . GLU A 1 73 ? -7.311 -11.450 8.913 1.00 84.38 73 GLU A O 1
ATOM 580 N N . LEU A 1 74 ? -5.799 -9.994 8.089 1.00 89.69 74 LEU A N 1
ATOM 581 C CA . LEU A 1 74 ? -6.226 -8.836 8.887 1.00 89.69 74 LEU A CA 1
ATOM 582 C C . LEU A 1 74 ? -7.513 -8.198 8.357 1.00 89.69 74 LEU A C 1
ATOM 584 O O . LEU A 1 74 ? -8.330 -7.714 9.143 1.00 89.69 74 LEU A O 1
ATOM 588 N N . GLY A 1 75 ? -7.726 -8.222 7.046 1.00 91.81 75 GLY A N 1
ATOM 589 C CA . GLY A 1 75 ? -8.920 -7.681 6.419 1.00 91.81 75 GLY A CA 1
ATOM 590 C C . GLY A 1 75 ? -9.129 -8.220 5.013 1.00 91.81 75 GLY A C 1
ATOM 591 O O . GLY A 1 75 ? -8.276 -8.929 4.484 1.00 91.81 75 GLY A O 1
ATOM 592 N N . LYS A 1 76 ? -10.310 -7.931 4.461 1.00 91.81 76 LYS A N 1
ATOM 593 C CA . LYS A 1 76 ? -10.688 -8.314 3.100 1.00 91.81 76 LYS A CA 1
ATOM 594 C C . LYS A 1 76 ? -11.824 -7.463 2.559 1.00 91.81 76 LYS A C 1
ATOM 596 O O . LYS A 1 76 ? -12.861 -7.308 3.209 1.00 91.81 76 LYS A O 1
ATOM 601 N N . TYR A 1 77 ? -11.685 -7.004 1.325 1.00 92.12 77 TYR A N 1
ATOM 602 C CA . TYR A 1 77 ? -12.755 -6.372 0.577 1.00 92.12 77 TYR A CA 1
ATOM 603 C C . TYR A 1 77 ? -13.592 -7.401 -0.192 1.00 92.12 77 TYR A C 1
ATOM 605 O O . TYR A 1 77 ? -13.150 -8.047 -1.145 1.00 92.12 77 TYR A O 1
ATOM 613 N N . ASP A 1 78 ? -14.861 -7.517 0.184 1.00 89.06 78 ASP A N 1
ATOM 614 C CA . ASP A 1 78 ? -15.866 -8.249 -0.571 1.00 89.06 78 ASP A CA 1
ATOM 615 C C . ASP A 1 78 ? -16.523 -7.326 -1.600 1.00 89.06 78 ASP A C 1
ATOM 617 O O . ASP A 1 78 ? -17.411 -6.533 -1.280 1.00 89.06 78 ASP A O 1
ATOM 621 N N . LYS A 1 79 ? -16.130 -7.478 -2.866 1.00 85.12 79 LYS A N 1
ATOM 622 C CA . LYS A 1 79 ? -16.691 -6.710 -3.988 1.00 85.12 79 LYS A CA 1
ATOM 623 C C . LYS A 1 79 ? -18.200 -6.891 -4.192 1.00 85.12 79 LYS A C 1
ATOM 625 O O . LYS A 1 79 ? -18.853 -5.984 -4.696 1.00 85.12 79 LYS A O 1
ATOM 630 N N . ASN A 1 80 ? -18.760 -8.054 -3.850 1.00 86.69 80 ASN A N 1
ATOM 631 C CA . ASN A 1 80 ? -20.169 -8.355 -4.107 1.00 86.69 80 ASN A CA 1
ATOM 632 C C . ASN A 1 80 ? -21.042 -7.675 -3.055 1.00 86.69 80 ASN A C 1
ATOM 634 O O . ASN A 1 80 ? -22.096 -7.128 -3.375 1.00 86.69 80 ASN A O 1
ATOM 638 N N . ARG A 1 81 ? -20.581 -7.686 -1.801 1.00 89.12 81 ARG A N 1
ATOM 639 C CA . ARG A 1 81 ? -21.249 -7.003 -0.685 1.00 89.12 81 ARG A CA 1
ATOM 640 C C . ARG A 1 81 ? -20.839 -5.532 -0.561 1.00 89.12 81 ARG A C 1
ATOM 642 O O . ARG A 1 81 ? -21.494 -4.783 0.161 1.00 89.12 81 ARG A O 1
ATOM 649 N N . LYS A 1 82 ? -19.781 -5.124 -1.270 1.00 91.06 82 LYS A N 1
ATOM 650 C CA . LYS A 1 82 ? -19.097 -3.829 -1.156 1.00 91.06 82 LYS A CA 1
ATOM 651 C C . LYS A 1 82 ? -18.702 -3.514 0.289 1.00 91.06 82 LYS A C 1
ATOM 653 O O . LYS A 1 82 ? -18.942 -2.415 0.800 1.00 91.06 82 LYS A O 1
ATOM 658 N N . LYS A 1 83 ? -18.137 -4.518 0.964 1.00 91.00 83 LYS A N 1
ATOM 659 C CA . LYS A 1 83 ? -17.764 -4.455 2.380 1.00 91.00 83 LYS A CA 1
ATOM 660 C C . LYS A 1 83 ? -16.277 -4.697 2.579 1.00 91.00 83 LYS A C 1
ATOM 662 O O . LYS A 1 83 ? -15.752 -5.678 2.074 1.00 91.00 83 LYS A O 1
ATOM 667 N N . CYS A 1 84 ? -15.631 -3.833 3.349 1.00 93.38 84 CYS A N 1
ATOM 668 C CA . CYS A 1 84 ? -14.342 -4.081 3.970 1.00 93.38 84 CYS A CA 1
ATOM 669 C C . CYS A 1 84 ? -14.570 -4.770 5.315 1.00 93.38 84 CYS A C 1
ATOM 671 O O . CYS A 1 84 ? -15.104 -4.176 6.258 1.00 93.38 84 CYS A O 1
ATOM 673 N N . GLY A 1 85 ? -14.206 -6.044 5.364 1.00 92.50 85 GLY A N 1
ATOM 674 C CA . GLY A 1 85 ? -14.198 -6.843 6.573 1.00 92.50 85 GLY A CA 1
ATOM 675 C C . GLY A 1 85 ? -12.889 -6.667 7.332 1.00 92.50 85 GLY A C 1
ATOM 676 O O . GLY A 1 85 ? -11.822 -6.771 6.735 1.00 92.50 85 GLY A O 1
ATOM 677 N N . ILE A 1 86 ? -12.969 -6.447 8.645 1.00 94.06 86 ILE A N 1
ATOM 678 C CA . ILE A 1 86 ? -11.813 -6.341 9.545 1.00 94.06 86 ILE A CA 1
ATOM 679 C C . ILE A 1 86 ? -11.809 -7.487 10.556 1.00 94.06 86 ILE A C 1
ATOM 681 O O . ILE A 1 86 ? -12.769 -7.677 11.312 1.00 94.06 86 ILE A O 1
ATOM 685 N N . ASN A 1 87 ? -10.696 -8.218 10.620 1.00 92.50 87 ASN A N 1
ATOM 686 C CA . ASN A 1 87 ? -10.469 -9.298 11.574 1.00 92.50 87 ASN A CA 1
ATOM 687 C C . ASN A 1 87 ? -10.022 -8.753 12.933 1.00 92.50 87 ASN A C 1
ATOM 689 O O . ASN A 1 87 ? -8.856 -8.825 13.334 1.00 92.50 87 ASN A O 1
ATOM 693 N N . LEU A 1 88 ? -10.982 -8.193 13.667 1.00 89.69 88 LEU A N 1
ATOM 694 C CA . LEU A 1 88 ? -10.740 -7.554 14.958 1.00 89.69 88 LEU A CA 1
ATOM 695 C C . LEU A 1 88 ? -10.088 -8.500 15.980 1.00 89.69 88 LEU A C 1
ATOM 697 O O . LEU A 1 88 ? -9.278 -8.060 16.798 1.00 89.69 88 LEU A O 1
ATOM 701 N N . ALA A 1 89 ? -10.400 -9.798 15.925 1.00 87.19 89 ALA A N 1
ATOM 702 C CA . ALA A 1 89 ? -9.804 -10.791 16.812 1.00 87.19 89 ALA A CA 1
ATOM 703 C C . ALA A 1 89 ? -8.292 -10.921 16.571 1.00 87.19 89 ALA A C 1
ATOM 705 O O . ALA A 1 89 ? -7.512 -10.934 17.529 1.00 87.19 89 ALA A O 1
ATOM 706 N N . LEU A 1 90 ? -7.865 -10.954 15.305 1.00 88.94 90 LEU A N 1
ATOM 707 C CA . LEU A 1 90 ? -6.452 -11.016 14.941 1.00 88.94 90 LEU A CA 1
ATOM 708 C C . LEU A 1 90 ? -5.714 -9.715 15.282 1.00 88.94 90 LEU A C 1
ATOM 710 O O . LEU A 1 90 ? -4.658 -9.777 15.913 1.00 88.94 90 LEU A O 1
ATOM 714 N N . PHE A 1 91 ? -6.298 -8.546 14.993 1.00 89.69 91 PHE A N 1
ATOM 715 C CA . PHE A 1 91 ? -5.747 -7.256 15.440 1.00 89.69 91 PHE A CA 1
ATOM 716 C C . PHE A 1 91 ? -5.545 -7.217 16.958 1.00 89.69 91 PHE A C 1
ATOM 718 O O . PHE A 1 91 ? -4.473 -6.866 17.455 1.00 89.69 91 PHE A O 1
ATOM 725 N N . THR A 1 92 ? -6.559 -7.645 17.710 1.00 87.25 92 THR A N 1
ATOM 726 C CA . THR A 1 92 ? -6.486 -7.705 19.174 1.00 87.25 92 THR A CA 1
ATOM 727 C C . THR A 1 92 ? -5.378 -8.661 19.640 1.00 87.25 92 THR A C 1
ATOM 729 O O . THR A 1 92 ? -4.634 -8.373 20.580 1.00 87.25 92 THR A O 1
ATOM 732 N N . LYS A 1 93 ? -5.208 -9.797 18.961 1.00 85.69 93 LYS A N 1
ATOM 733 C CA . LYS A 1 93 ? -4.159 -10.780 19.265 1.00 85.69 93 LYS A CA 1
ATOM 734 C C . LYS A 1 93 ? -2.748 -10.263 18.957 1.00 85.69 93 LYS A C 1
ATOM 736 O O . LYS A 1 93 ? -1.820 -10.634 19.671 1.00 85.69 93 LYS A O 1
ATOM 741 N N . ILE A 1 94 ? -2.570 -9.449 17.921 1.00 85.75 94 ILE A N 1
ATOM 742 C CA . ILE A 1 94 ? -1.247 -8.975 17.487 1.00 85.75 94 ILE A CA 1
ATOM 743 C C . ILE A 1 94 ? -0.819 -7.734 18.273 1.00 85.75 94 ILE A C 1
ATOM 745 O O . ILE A 1 94 ? 0.248 -7.725 18.883 1.00 85.75 94 ILE A O 1
ATOM 749 N N . PHE A 1 95 ? -1.654 -6.697 18.298 1.00 85.69 95 PHE A N 1
ATOM 750 C CA . PHE A 1 95 ? -1.248 -5.369 18.781 1.00 85.69 95 PHE A CA 1
ATOM 751 C C . PHE A 1 95 ? -1.528 -5.152 20.266 1.00 85.69 95 PHE A C 1
ATOM 753 O O . PHE A 1 95 ? -0.895 -4.335 20.938 1.00 85.69 95 PHE A O 1
ATOM 760 N N . LEU A 1 96 ? -2.494 -5.901 20.780 1.00 82.44 96 LEU A N 1
ATOM 761 C CA . LEU A 1 96 ? -3.131 -5.635 22.054 1.00 82.44 96 LEU A CA 1
ATOM 762 C C . LEU A 1 96 ? -2.825 -6.744 23.084 1.00 82.44 96 LEU A C 1
ATOM 764 O O . LEU A 1 96 ? -2.906 -6.500 24.283 1.00 82.44 96 LEU A O 1
ATOM 768 N N . LYS A 1 97 ? -2.340 -7.922 22.667 1.00 74.56 97 LYS A N 1
ATOM 769 C CA . LYS A 1 97 ? -2.059 -9.054 23.567 1.00 74.56 97 LYS A CA 1
ATOM 770 C C . LYS A 1 97 ? -1.161 -8.673 24.764 1.00 74.56 97 LYS A C 1
ATOM 772 O O . LYS A 1 97 ? -0.066 -8.136 24.571 1.00 74.56 97 LYS A O 1
ATOM 777 N N . PRO A 1 98 ? -1.557 -9.025 26.003 1.00 65.31 98 PRO A N 1
ATOM 778 C CA . PRO A 1 98 ? -0.673 -8.905 27.154 1.00 65.31 98 PRO A CA 1
ATOM 779 C C . PRO A 1 98 ? 0.493 -9.895 27.013 1.00 65.31 98 PRO A C 1
ATOM 781 O O . PRO A 1 98 ? 0.284 -11.076 26.724 1.00 65.31 98 PRO A O 1
ATOM 784 N N . LYS A 1 99 ? 1.731 -9.426 27.206 1.00 61.50 99 LYS A N 1
ATOM 785 C CA . LYS A 1 99 ? 2.900 -10.317 27.248 1.00 61.50 99 LYS A CA 1
ATOM 786 C C . LYS A 1 99 ? 2.800 -11.227 28.475 1.00 61.50 99 LYS A C 1
ATOM 788 O O . LYS A 1 99 ? 2.383 -10.775 29.541 1.00 61.50 99 LYS A O 1
ATOM 793 N N . GLU A 1 100 ? 3.187 -12.495 28.337 1.00 61.41 100 GLU A N 1
ATOM 794 C CA . GLU A 1 100 ? 3.240 -13.422 29.474 1.00 61.41 100 GLU A CA 1
ATOM 795 C C . GLU A 1 100 ? 4.085 -12.831 30.611 1.00 61.41 100 GLU A C 1
ATOM 797 O O . GLU A 1 100 ? 5.173 -12.303 30.387 1.00 61.41 100 GLU A O 1
ATOM 802 N N . GLY A 1 101 ? 3.542 -12.865 31.830 1.00 56.22 101 GLY A N 1
ATOM 803 C CA . GLY A 1 101 ? 4.188 -12.311 33.022 1.00 56.22 101 GLY A CA 1
ATOM 804 C C . GLY A 1 101 ? 4.174 -10.781 33.138 1.00 56.22 101 GLY A C 1
ATOM 805 O O . GLY A 1 101 ? 4.654 -10.264 34.145 1.00 56.22 101 GLY A O 1
ATOM 806 N N . GLN A 1 102 ? 3.622 -10.041 32.168 1.00 55.81 102 GLN A N 1
ATOM 807 C CA . GLN A 1 102 ? 3.466 -8.587 32.270 1.00 55.81 102 GLN A CA 1
ATOM 808 C C . GLN A 1 102 ? 2.071 -8.193 32.775 1.00 55.81 102 GLN A C 1
ATOM 810 O O . GLN A 1 102 ? 1.095 -8.906 32.524 1.00 55.81 102 GLN A O 1
ATOM 815 N N . PRO A 1 103 ? 1.953 -7.050 33.481 1.00 56.25 103 PRO A N 1
ATOM 816 C CA . PRO A 1 103 ? 0.662 -6.519 33.888 1.00 56.25 103 PRO A CA 1
ATOM 817 C C . PRO A 1 103 ? -0.283 -6.388 32.692 1.00 56.25 103 PRO A C 1
ATOM 819 O O . PRO A 1 103 ? 0.114 -5.971 31.606 1.00 56.25 103 PRO A O 1
ATOM 822 N N . THR A 1 104 ? -1.557 -6.693 32.919 1.00 63.12 104 THR A N 1
ATOM 823 C CA . THR A 1 104 ? -2.677 -6.509 31.987 1.00 63.12 104 THR A CA 1
ATOM 824 C C . THR A 1 104 ? -2.989 -5.026 31.742 1.00 63.12 104 THR A C 1
ATOM 826 O O . THR A 1 104 ? -4.132 -4.612 31.864 1.00 63.12 104 THR A O 1
ATOM 829 N N . THR A 1 105 ? -2.014 -4.173 31.446 1.00 67.19 105 THR A N 1
ATOM 830 C CA . THR A 1 105 ? -2.241 -2.741 31.192 1.00 67.19 105 THR A CA 1
ATOM 831 C C . THR A 1 105 ? -1.849 -2.414 29.758 1.00 67.19 105 THR A C 1
ATOM 833 O O . THR A 1 105 ? -0.707 -2.655 29.372 1.00 67.19 105 THR A O 1
ATOM 836 N N . ILE A 1 106 ? -2.787 -1.873 28.973 1.00 72.12 106 ILE A N 1
ATOM 837 C CA . ILE A 1 106 ? -2.505 -1.390 27.616 1.00 72.12 106 ILE A CA 1
ATOM 838 C C . ILE A 1 106 ? -1.968 0.021 27.748 1.00 72.12 106 ILE A C 1
ATOM 840 O O . ILE A 1 106 ? -2.589 0.886 28.368 1.00 72.12 106 ILE A O 1
ATOM 844 N N . ASN A 1 107 ? -0.805 0.269 27.167 1.00 75.88 107 ASN A N 1
ATOM 845 C CA . ASN A 1 107 ? -0.307 1.631 27.061 1.00 75.88 107 ASN A CA 1
ATOM 846 C C . ASN A 1 107 ? -0.780 2.293 25.760 1.00 75.88 107 ASN A C 1
ATOM 848 O O . ASN A 1 107 ? -1.186 1.635 24.805 1.00 75.88 107 ASN A O 1
ATOM 852 N N . GLU A 1 108 ? -0.685 3.618 25.726 1.00 79.12 108 GLU A N 1
ATOM 853 C CA . GLU A 1 108 ? -1.051 4.433 24.569 1.00 79.12 108 GLU A CA 1
ATOM 854 C C . GLU A 1 108 ? -0.364 3.960 23.281 1.00 79.12 108 GLU A C 1
ATOM 856 O O . GLU A 1 108 ? -1.022 3.829 22.261 1.00 79.12 108 GLU A O 1
ATOM 861 N N . LYS A 1 109 ? 0.919 3.574 23.339 1.00 81.75 109 LYS A N 1
ATOM 862 C CA . LYS A 1 109 ? 1.660 3.073 22.171 1.00 81.75 109 LYS A CA 1
ATOM 863 C C . LYS A 1 109 ? 1.004 1.838 21.540 1.00 81.75 109 LYS A C 1
ATOM 865 O O . LYS A 1 109 ? 0.935 1.752 20.317 1.00 81.75 109 LYS A O 1
ATOM 870 N N . GLN A 1 110 ? 0.531 0.890 22.348 1.00 83.50 110 GLN A N 1
ATOM 871 C CA . GLN A 1 110 ? -0.168 -0.300 21.849 1.00 83.50 110 GLN A CA 1
ATOM 872 C C . GLN A 1 110 ? -1.524 0.051 21.234 1.00 83.50 110 GLN A C 1
ATOM 874 O O . GLN A 1 110 ? -1.862 -0.468 20.174 1.00 83.50 110 GLN A O 1
ATOM 879 N N . LEU A 1 111 ? -2.282 0.948 21.873 1.00 84.69 111 LEU A N 1
ATOM 880 C CA . LEU A 1 111 ? -3.570 1.401 21.349 1.00 84.69 111 LEU A CA 1
ATOM 881 C C . LEU A 1 111 ? -3.398 2.141 20.018 1.00 84.69 111 LEU A C 1
ATOM 883 O O . LEU A 1 111 ? -4.127 1.872 19.069 1.00 84.69 111 LEU A O 1
ATOM 887 N N . THR A 1 112 ? -2.410 3.027 19.930 1.00 85.06 112 THR A N 1
ATOM 888 C CA . THR A 1 112 ? -2.110 3.760 18.703 1.00 85.06 112 THR A CA 1
ATOM 889 C C . THR A 1 112 ? -1.682 2.806 17.590 1.00 85.06 112 THR A C 1
ATOM 891 O O . THR A 1 112 ? -2.251 2.870 16.508 1.00 85.06 112 THR A O 1
ATOM 894 N N . GLY A 1 113 ? -0.774 1.859 17.861 1.00 87.38 113 GLY A N 1
ATOM 895 C CA . GLY A 1 113 ? -0.377 0.853 16.866 1.00 87.38 113 GLY A CA 1
ATOM 896 C C . GLY A 1 113 ? -1.546 -0.015 16.383 1.00 87.38 113 GLY A C 1
ATOM 897 O O . GLY A 1 113 ? -1.645 -0.314 15.199 1.00 87.38 113 GLY A O 1
ATOM 898 N N . PHE A 1 114 ? -2.476 -0.363 17.274 1.00 90.81 114 PHE A N 1
ATOM 899 C CA . PHE A 1 114 ? -3.708 -1.071 16.916 1.00 90.81 114 PHE A CA 1
ATOM 900 C C . PHE A 1 114 ? -4.614 -0.253 15.979 1.00 90.81 114 PHE A C 1
ATOM 902 O O . PHE A 1 114 ? -5.110 -0.789 14.989 1.00 90.81 114 PHE A O 1
ATOM 909 N N . LEU A 1 115 ? -4.827 1.036 16.266 1.00 91.38 115 LEU A N 1
ATOM 910 C CA . LEU A 1 115 ? -5.663 1.918 15.440 1.00 91.38 115 LEU A CA 1
ATOM 911 C C . LEU A 1 115 ? -5.033 2.195 14.069 1.00 91.38 115 LEU A C 1
ATOM 913 O O . LEU A 1 115 ? -5.736 2.188 13.062 1.00 91.38 115 LEU A O 1
ATOM 917 N N . GLU A 1 116 ? -3.720 2.410 14.030 1.00 90.75 116 GLU A N 1
ATOM 918 C CA . GLU A 1 116 ? -2.973 2.662 12.794 1.00 90.75 116 GLU A CA 1
ATOM 919 C C . GLU A 1 116 ? -2.952 1.447 11.885 1.00 90.75 116 GLU A C 1
ATOM 921 O O . GLU A 1 116 ? -3.195 1.586 10.692 1.00 90.75 116 GLU A O 1
ATOM 926 N N . ALA A 1 117 ? -2.742 0.254 12.442 1.00 90.88 117 ALA A N 1
ATOM 927 C CA . ALA A 1 117 ? -2.780 -0.967 11.656 1.00 90.88 117 ALA A CA 1
ATOM 928 C C . ALA A 1 117 ? -4.186 -1.208 11.073 1.00 90.88 117 ALA A C 1
ATOM 930 O O . ALA A 1 117 ? -4.311 -1.589 9.913 1.00 90.88 117 ALA A O 1
ATOM 931 N N . MET A 1 118 ? -5.259 -0.925 11.827 1.00 93.62 118 MET A N 1
ATOM 932 C CA . MET A 1 118 ? -6.621 -0.991 11.278 1.00 93.62 118 MET A CA 1
ATOM 933 C C . MET A 1 118 ? -6.847 0.036 10.165 1.00 93.62 118 MET A C 1
ATOM 935 O O . MET A 1 118 ? -7.459 -0.298 9.155 1.00 93.62 118 MET A O 1
ATOM 939 N N . TYR A 1 119 ? -6.371 1.272 10.337 1.00 95.25 119 TYR A N 1
ATOM 940 C CA . TYR A 1 119 ? -6.443 2.297 9.294 1.00 95.25 119 TYR A CA 1
ATOM 941 C C . TYR A 1 119 ? -5.684 1.865 8.033 1.00 95.25 119 TYR A C 1
ATOM 943 O O . TYR A 1 119 ? -6.252 1.920 6.946 1.00 95.25 119 TYR A O 1
ATOM 951 N N . SER A 1 120 ? -4.454 1.372 8.191 1.00 93.56 120 SER A N 1
ATOM 952 C CA . SER A 1 120 ? -3.597 0.874 7.111 1.00 93.56 120 SER A CA 1
ATOM 953 C C . SER A 1 120 ? -4.291 -0.236 6.314 1.00 93.56 120 SER A C 1
ATOM 955 O O . SER A 1 120 ? -4.501 -0.115 5.106 1.00 93.56 120 SER A O 1
ATOM 957 N N . THR A 1 121 ? -4.825 -1.249 7.005 1.00 94.19 121 THR A N 1
ATOM 958 C CA . THR A 1 121 ? -5.613 -2.314 6.368 1.00 94.19 121 THR A CA 1
ATOM 959 C C . THR A 1 121 ? -6.875 -1.780 5.684 1.00 94.19 121 THR A C 1
ATOM 961 O O . THR A 1 121 ? -7.207 -2.217 4.587 1.00 94.19 121 THR A O 1
ATOM 964 N N . MET A 1 122 ? -7.582 -0.803 6.264 1.00 95.25 122 MET A N 1
ATOM 965 C CA . MET A 1 122 ? -8.732 -0.188 5.589 1.00 95.25 122 MET A CA 1
ATOM 966 C C . MET A 1 122 ? -8.333 0.598 4.332 1.00 95.25 122 MET A C 1
ATOM 968 O O . MET A 1 122 ? -9.113 0.624 3.383 1.00 95.25 122 MET A O 1
ATOM 972 N N . ILE A 1 123 ? -7.149 1.213 4.291 1.00 95.81 123 ILE A N 1
ATOM 973 C CA . ILE A 1 123 ? -6.612 1.846 3.078 1.00 95.81 123 ILE A CA 1
ATOM 974 C C . ILE A 1 123 ? -6.311 0.788 2.008 1.00 95.81 123 ILE A C 1
ATOM 976 O O . ILE A 1 123 ? -6.743 0.958 0.867 1.00 95.81 123 ILE A O 1
ATOM 980 N N . HIS A 1 124 ? -5.649 -0.317 2.375 1.00 95.25 124 HIS A N 1
ATOM 981 C CA . HIS A 1 124 ? -5.360 -1.443 1.470 1.00 95.25 124 HIS A CA 1
ATOM 982 C C . HIS A 1 124 ? -6.639 -1.995 0.832 1.00 95.25 124 HIS A C 1
ATOM 984 O O . HIS A 1 124 ? -6.799 -2.004 -0.390 1.00 95.25 124 HIS A O 1
ATOM 990 N N . GLU A 1 125 ? -7.609 -2.371 1.666 1.00 94.38 125 GLU A N 1
ATOM 991 C CA . GLU A 1 125 ? -8.893 -2.907 1.206 1.00 94.38 125 GLU A CA 1
ATOM 992 C C . GLU A 1 125 ? -9.747 -1.855 0.482 1.00 94.38 125 GLU A C 1
ATOM 994 O O . GLU A 1 125 ? -10.522 -2.170 -0.426 1.00 94.38 125 GLU A O 1
ATOM 999 N N . GLY A 1 126 ? -9.606 -0.582 0.849 1.00 93.50 126 GLY A N 1
ATOM 1000 C CA . GLY A 1 126 ? -10.211 0.533 0.127 1.00 93.50 126 GLY A CA 1
ATOM 1001 C C . GLY A 1 126 ? -9.661 0.651 -1.286 1.00 93.50 126 GLY A C 1
ATOM 1002 O O . GLY A 1 126 ? -10.423 0.863 -2.233 1.00 93.50 126 GLY A O 1
ATOM 1003 N N . PHE A 1 127 ? -8.358 0.454 -1.470 1.00 93.12 127 PHE A N 1
ATOM 1004 C CA . PHE A 1 127 ? -7.761 0.475 -2.797 1.00 93.12 127 PHE A CA 1
ATOM 1005 C C . PHE A 1 127 ? -8.233 -0.701 -3.659 1.00 93.12 127 PHE A C 1
ATOM 1007 O O . PHE A 1 127 ? -8.539 -0.504 -4.838 1.00 93.12 127 PHE A O 1
ATOM 1014 N N . HIS A 1 128 ? -8.438 -1.884 -3.072 1.00 91.31 128 HIS A N 1
ATOM 1015 C CA . HIS A 1 128 ? -9.142 -2.981 -3.751 1.00 91.31 128 HIS A CA 1
ATOM 1016 C C . HIS A 1 128 ? -10.539 -2.552 -4.218 1.00 91.31 128 HIS A C 1
ATOM 1018 O O . HIS A 1 128 ? -10.927 -2.810 -5.362 1.00 91.31 128 HIS A O 1
ATOM 1024 N N . ALA A 1 129 ? -11.291 -1.823 -3.390 1.00 90.75 129 ALA A N 1
ATOM 1025 C CA . ALA A 1 129 ? -12.588 -1.274 -3.789 1.00 90.75 129 ALA A CA 1
ATOM 1026 C C . ALA A 1 129 ? -12.482 -0.295 -4.972 1.00 90.75 129 ALA A C 1
ATOM 1028 O O . ALA A 1 129 ? -13.327 -0.341 -5.870 1.00 90.75 129 ALA A O 1
ATOM 1029 N N . VAL A 1 130 ? -11.445 0.548 -5.027 1.00 89.12 130 VAL A N 1
ATOM 1030 C CA . VAL A 1 130 ? -11.158 1.413 -6.189 1.00 89.12 130 VAL A CA 1
ATOM 1031 C C . VAL A 1 130 ? -10.911 0.570 -7.440 1.00 89.12 130 VAL A C 1
ATOM 1033 O O . VAL A 1 130 ? -11.557 0.783 -8.472 1.00 89.12 130 VAL A O 1
ATOM 1036 N N . GLN A 1 131 ? -10.007 -0.405 -7.348 1.00 86.12 131 GLN A N 1
ATOM 1037 C CA . GLN A 1 131 ? -9.642 -1.271 -8.466 1.00 86.12 131 GLN A CA 1
ATOM 1038 C C . GLN A 1 131 ? -10.870 -1.998 -9.031 1.00 86.12 131 GLN A C 1
ATOM 1040 O O . GLN A 1 131 ? -11.080 -2.012 -10.246 1.00 86.12 131 GLN A O 1
ATOM 1045 N N . TYR A 1 132 ? -11.732 -2.540 -8.167 1.00 83.19 132 TYR A N 1
ATOM 1046 C CA . TYR A 1 132 ? -12.919 -3.276 -8.603 1.00 83.19 132 TYR A CA 1
ATOM 1047 C C . TYR A 1 132 ? -14.066 -2.389 -9.089 1.00 83.19 132 TYR A C 1
ATOM 1049 O O . TYR A 1 132 ? -14.686 -2.719 -10.097 1.00 83.19 132 TYR A O 1
ATOM 1057 N N . ASN A 1 133 ? -14.375 -1.294 -8.390 1.00 81.31 133 ASN A N 1
ATOM 1058 C CA . ASN A 1 133 ? -15.605 -0.531 -8.639 1.00 81.31 133 ASN A CA 1
ATOM 1059 C C . ASN A 1 133 ? -15.426 0.660 -9.578 1.00 81.31 133 ASN A C 1
ATOM 1061 O O . ASN A 1 133 ? -16.426 1.223 -10.032 1.00 81.31 133 ASN A O 1
ATOM 1065 N N . ARG A 1 134 ? -14.188 1.111 -9.800 1.00 81.88 134 ARG A N 1
ATOM 1066 C CA . ARG A 1 134 ? -13.903 2.338 -10.559 1.00 81.88 134 ARG A CA 1
ATOM 1067 C C . ARG A 1 134 ? -12.990 2.107 -11.744 1.00 81.88 134 ARG A C 1
ATOM 1069 O O . ARG A 1 134 ? -13.223 2.694 -12.791 1.00 81.88 134 ARG A O 1
ATOM 1076 N N . LEU A 1 135 ? -12.003 1.232 -11.600 1.00 77.31 135 LEU A N 1
ATOM 1077 C CA . LEU A 1 135 ? -11.045 0.941 -12.667 1.00 77.31 135 LEU A CA 1
ATOM 1078 C C . LEU A 1 135 ? -11.463 -0.253 -13.551 1.00 77.31 135 LEU A C 1
ATOM 1080 O O . LEU A 1 135 ? -10.657 -0.708 -14.352 1.00 77.31 135 LEU A O 1
ATOM 1084 N N . ASP A 1 136 ? -12.692 -0.771 -13.376 1.00 70.50 136 ASP A N 1
ATOM 1085 C CA . ASP A 1 136 ? -13.264 -1.967 -14.037 1.00 70.50 136 ASP A CA 1
ATOM 1086 C C . ASP A 1 136 ? -12.260 -3.118 -14.212 1.00 70.50 136 ASP A C 1
ATOM 1088 O O . ASP A 1 136 ? -12.196 -3.814 -15.229 1.00 70.50 136 ASP A O 1
ATOM 1092 N N . TYR A 1 137 ? -11.440 -3.332 -13.186 1.00 64.94 137 TYR A N 1
ATOM 1093 C CA . TYR A 1 137 ? -10.276 -4.194 -13.299 1.00 64.94 137 TYR A CA 1
ATOM 1094 C C . TYR A 1 137 ? -10.644 -5.623 -13.740 1.00 64.94 137 TYR A C 1
ATOM 1096 O O . TYR A 1 137 ? -10.016 -6.190 -14.631 1.00 64.94 137 TYR A O 1
ATOM 1104 N N . LYS A 1 138 ? -11.731 -6.197 -13.201 1.00 57.59 138 LYS A N 1
ATOM 1105 C CA . LYS A 1 138 ? -12.206 -7.536 -13.605 1.00 57.59 138 LYS A CA 1
ATOM 1106 C C . LYS A 1 138 ? -12.893 -7.562 -14.975 1.00 57.59 138 LYS A C 1
ATOM 1108 O O . LYS A 1 138 ? -12.894 -8.621 -15.603 1.00 57.59 138 LYS A O 1
ATOM 1113 N N . GLY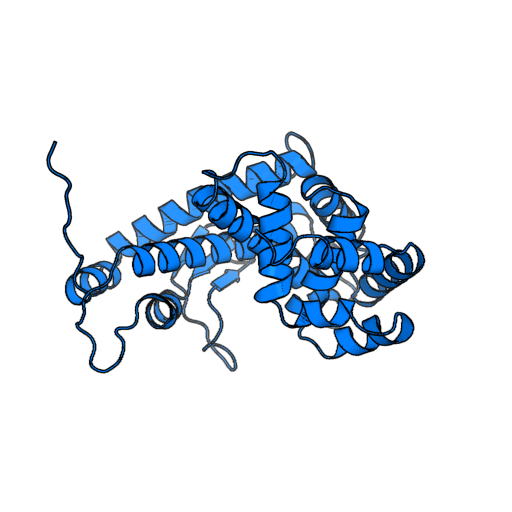 A 1 139 ? -13.445 -6.448 -15.459 1.00 55.62 139 GLY A N 1
ATOM 1114 C CA . GLY A 1 139 ? -13.996 -6.345 -16.812 1.00 55.62 139 GLY A CA 1
ATOM 1115 C C . GLY A 1 139 ? -12.928 -6.525 -17.892 1.00 55.62 139 GLY A C 1
ATOM 1116 O O . GLY A 1 139 ? -13.191 -7.172 -18.909 1.00 55.62 139 GLY A O 1
ATOM 1117 N N . HIS A 1 140 ? -11.703 -6.066 -17.618 1.00 51.97 140 HIS A N 1
ATOM 1118 C CA . HIS A 1 140 ? -10.534 -6.217 -18.491 1.00 51.97 140 HIS A CA 1
ATOM 1119 C C . HIS A 1 140 ? -9.837 -7.585 -18.383 1.00 51.97 140 HIS A C 1
ATOM 1121 O O . HIS A 1 140 ? -9.114 -7.979 -19.295 1.00 51.97 140 HIS A O 1
ATOM 1127 N N . ILE A 1 141 ? -10.098 -8.349 -17.317 1.00 52.22 141 ILE A N 1
ATOM 1128 C CA . ILE A 1 141 ? -9.498 -9.676 -17.064 1.00 52.22 141 ILE A CA 1
ATOM 1129 C C . ILE A 1 141 ? -10.368 -10.823 -17.604 1.00 52.22 141 ILE A C 1
ATOM 1131 O O . ILE A 1 141 ? -10.072 -11.992 -17.388 1.00 52.22 141 ILE A O 1
ATOM 1135 N N . LYS A 1 142 ? -11.419 -10.534 -18.384 1.00 45.09 142 LYS A N 1
ATOM 1136 C CA . LYS A 1 142 ? -12.351 -11.544 -18.935 1.00 45.09 142 LYS A CA 1
ATOM 1137 C C . LYS A 1 142 ? -11.705 -12.725 -19.690 1.00 45.09 142 LYS A C 1
ATOM 1139 O O . LYS A 1 142 ? -12.403 -13.700 -19.938 1.00 45.09 142 LYS A O 1
ATOM 1144 N N . ASN A 1 143 ? -10.407 -12.664 -20.008 1.00 43.91 143 ASN A N 1
ATOM 1145 C CA . ASN A 1 143 ? -9.652 -13.722 -20.681 1.00 43.91 143 ASN A CA 1
ATOM 1146 C C . ASN A 1 143 ? -8.536 -14.379 -19.842 1.00 43.91 143 ASN A C 1
ATOM 1148 O O . ASN A 1 143 ? -7.854 -15.251 -20.380 1.00 43.91 143 ASN A O 1
ATOM 1152 N N . SER A 1 144 ? -8.312 -14.009 -18.572 1.00 46.09 144 SER A N 1
ATOM 1153 C CA . SER A 1 144 ? -7.365 -14.759 -17.736 1.00 46.09 144 SER A CA 1
ATOM 1154 C C . SER A 1 144 ? -8.105 -15.898 -17.034 1.00 46.09 144 SER A C 1
ATOM 1156 O O . SER A 1 144 ? -9.014 -15.701 -16.232 1.00 46.09 144 SER A O 1
ATOM 1158 N N . LEU A 1 145 ? -7.750 -17.125 -17.409 1.00 43.31 145 LEU A N 1
ATOM 1159 C CA . LEU A 1 145 ? -8.298 -18.352 -16.830 1.00 43.31 145 LEU A CA 1
ATOM 1160 C C . LEU A 1 145 ? -7.829 -18.582 -15.379 1.00 43.31 145 LEU A C 1
ATOM 1162 O O . LEU A 1 145 ? -8.297 -19.525 -14.752 1.00 43.31 145 LEU A O 1
ATOM 1166 N N . ASP A 1 146 ? -6.953 -17.721 -14.843 1.00 53.38 146 ASP A N 1
ATOM 1167 C CA . ASP A 1 146 ? -6.303 -17.903 -13.545 1.00 53.38 146 ASP A CA 1
ATOM 1168 C C . ASP A 1 146 ? -6.289 -16.618 -12.710 1.00 53.38 146 ASP A C 1
ATOM 1170 O O . ASP A 1 146 ? -5.792 -15.578 -13.156 1.00 53.38 146 ASP A O 1
ATOM 1174 N N . ALA A 1 147 ? -6.774 -16.697 -11.469 1.00 51.06 147 ALA A N 1
ATOM 1175 C CA . ALA A 1 147 ? -6.743 -15.589 -10.510 1.00 51.06 147 ALA A CA 1
ATOM 1176 C C . ALA A 1 147 ? -5.305 -15.150 -10.150 1.00 51.06 147 ALA A C 1
ATOM 1178 O O . ALA A 1 147 ? -5.093 -13.997 -9.779 1.00 51.06 147 ALA A O 1
ATOM 1179 N N . ASP A 1 148 ? -4.318 -16.030 -10.347 1.00 57.75 148 ASP A N 1
ATOM 1180 C CA . ASP A 1 148 ? -2.904 -15.795 -10.029 1.00 57.75 148 ASP A CA 1
ATOM 1181 C C . ASP A 1 148 ? -2.151 -14.956 -11.075 1.00 57.75 148 ASP A C 1
ATOM 1183 O O . ASP A 1 148 ? -1.060 -14.450 -10.804 1.00 57.75 148 ASP A O 1
ATOM 1187 N N . THR A 1 149 ? -2.723 -14.754 -12.267 1.00 63.53 149 THR A N 1
ATOM 1188 C CA . THR A 1 149 ? -2.022 -14.081 -13.382 1.00 63.53 149 THR A CA 1
ATOM 1189 C C . THR A 1 149 ? -1.757 -12.593 -13.165 1.00 63.53 149 THR A C 1
ATOM 1191 O O . THR A 1 149 ? -0.875 -12.044 -13.829 1.00 63.53 149 THR A O 1
ATOM 1194 N N . ASN A 1 150 ? -2.476 -11.956 -12.236 1.00 73.38 150 ASN A N 1
ATOM 1195 C CA . ASN A 1 150 ? -2.383 -10.513 -12.003 1.00 73.38 150 ASN A CA 1
ATOM 1196 C C . ASN A 1 150 ? -2.309 -10.129 -10.513 1.00 73.38 150 ASN A C 1
ATOM 1198 O O . ASN A 1 150 ? -2.482 -8.959 -10.164 1.00 73.38 150 ASN A O 1
ATOM 1202 N N . SER A 1 151 ? -2.067 -11.102 -9.632 1.00 81.94 151 SER A N 1
ATOM 1203 C CA . SER A 1 151 ? -2.005 -10.894 -8.180 1.00 81.94 151 SER A CA 1
ATOM 1204 C C . SER A 1 151 ? -0.923 -9.887 -7.778 1.00 81.94 151 SER A C 1
ATOM 1206 O O . SER A 1 151 ? -1.107 -9.146 -6.819 1.00 81.94 151 SER A O 1
ATOM 1208 N N . ILE A 1 152 ? 0.171 -9.778 -8.544 1.00 87.56 152 ILE A N 1
ATOM 1209 C CA . ILE A 1 152 ? 1.229 -8.782 -8.305 1.00 87.56 152 ILE A CA 1
ATOM 1210 C C . ILE A 1 152 ? 0.679 -7.366 -8.486 1.00 87.56 152 ILE A C 1
ATOM 1212 O O . ILE A 1 152 ? 1.010 -6.468 -7.715 1.00 87.56 152 ILE A O 1
ATOM 1216 N N . PHE A 1 153 ? -0.176 -7.155 -9.488 1.00 87.62 153 PHE A N 1
ATOM 1217 C CA . PHE A 1 153 ? -0.760 -5.846 -9.745 1.00 87.62 153 PHE A CA 1
ATOM 1218 C C . PHE A 1 153 ? -1.776 -5.458 -8.671 1.00 87.62 153 PHE A C 1
ATOM 1220 O O . PHE A 1 153 ? -1.691 -4.354 -8.130 1.00 87.62 153 PHE A O 1
ATOM 1227 N N . THR A 1 154 ? -2.735 -6.342 -8.362 1.00 86.44 154 THR A N 1
ATOM 1228 C CA . THR A 1 154 ? -3.782 -6.034 -7.373 1.00 86.44 154 THR A CA 1
ATOM 1229 C C . THR A 1 154 ? -3.182 -5.815 -6.004 1.00 86.44 154 THR A C 1
ATOM 1231 O O . THR A 1 154 ? -3.312 -4.737 -5.428 1.00 86.44 154 THR A O 1
ATOM 1234 N N . GLU A 1 155 ? -2.471 -6.825 -5.520 1.00 89.44 155 GLU A N 1
ATOM 1235 C CA . GLU A 1 155 ? -1.988 -6.857 -4.155 1.00 89.44 155 GLU A CA 1
ATOM 1236 C C . GLU A 1 155 ? -0.765 -5.977 -3.957 1.00 89.44 155 GLU A C 1
ATOM 1238 O O . GLU A 1 155 ? -0.644 -5.325 -2.926 1.00 89.44 155 GLU A O 1
ATOM 1243 N N . GLY A 1 156 ? 0.117 -5.892 -4.954 1.00 90.94 156 GLY A N 1
ATOM 1244 C CA . GLY A 1 156 ? 1.236 -4.959 -4.918 1.00 90.94 156 GLY A CA 1
ATOM 1245 C C . GLY A 1 156 ? 0.793 -3.504 -4.964 1.00 90.94 156 GLY A C 1
ATOM 1246 O O . GLY A 1 156 ? 1.375 -2.671 -4.277 1.00 90.94 156 GLY A O 1
ATOM 1247 N N . GLY A 1 157 ? -0.239 -3.186 -5.753 1.00 91.44 157 GLY A N 1
ATOM 1248 C CA . GLY A 1 157 ? -0.783 -1.832 -5.832 1.00 91.44 157 GLY A CA 1
ATOM 1249 C C . GLY A 1 157 ? -1.447 -1.418 -4.521 1.00 91.44 157 GLY A C 1
ATOM 1250 O O . GLY A 1 157 ? -1.189 -0.324 -4.025 1.00 91.44 157 GLY A O 1
ATOM 1251 N N . ALA A 1 158 ? -2.246 -2.312 -3.934 1.00 92.69 158 ALA A N 1
ATOM 1252 C CA . ALA A 1 158 ? -2.851 -2.095 -2.623 1.00 92.69 158 ALA A CA 1
ATOM 1253 C C . ALA A 1 158 ? -1.782 -1.963 -1.527 1.00 92.69 158 ALA A C 1
ATOM 1255 O O . ALA A 1 158 ? -1.795 -0.968 -0.800 1.00 92.69 158 ALA A O 1
ATOM 1256 N N . ARG A 1 159 ? -0.777 -2.853 -1.516 1.00 92.19 159 ARG A N 1
ATOM 1257 C CA . ARG A 1 159 ? 0.349 -2.797 -0.572 1.00 92.19 159 ARG A CA 1
ATOM 1258 C C . ARG A 1 159 ? 1.150 -1.505 -0.706 1.00 92.19 159 ARG A C 1
ATOM 1260 O O . ARG A 1 159 ? 1.554 -0.934 0.295 1.00 92.19 159 ARG A O 1
ATOM 1267 N N . PHE A 1 160 ? 1.353 -1.005 -1.924 1.00 93.00 160 PHE A N 1
ATOM 1268 C CA . PHE A 1 160 ? 2.046 0.263 -2.165 1.00 93.00 160 PHE A CA 1
ATOM 1269 C C . PHE A 1 160 ? 1.300 1.468 -1.570 1.00 93.00 160 PHE A C 1
ATOM 1271 O O . PHE A 1 160 ? 1.924 2.339 -0.959 1.00 93.00 160 PHE A O 1
ATOM 1278 N N . VAL A 1 161 ? -0.027 1.525 -1.728 1.00 93.75 161 VAL A N 1
ATOM 1279 C CA . VAL A 1 161 ? -0.861 2.601 -1.161 1.00 93.75 161 VAL A CA 1
ATOM 1280 C C . VAL A 1 161 ? -0.939 2.491 0.364 1.00 93.75 161 VAL A C 1
ATOM 1282 O O . VAL A 1 161 ? -0.811 3.505 1.051 1.00 93.75 161 VAL A O 1
ATOM 1285 N N . GLU A 1 162 ? -1.083 1.272 0.886 1.00 93.38 162 GLU A N 1
ATOM 1286 C CA . GLU A 1 162 ? -1.008 0.957 2.316 1.00 93.38 162 GLU A CA 1
ATOM 1287 C C . GLU A 1 162 ? 0.302 1.477 2.924 1.00 93.38 162 GLU A C 1
ATOM 1289 O O . GLU A 1 162 ? 0.286 2.302 3.838 1.00 93.38 162 GLU A O 1
ATOM 1294 N N . PHE A 1 163 ? 1.442 1.090 2.349 1.00 89.75 163 PHE A N 1
ATOM 1295 C CA . PHE A 1 163 ? 2.757 1.497 2.841 1.00 89.75 163 PHE A CA 1
ATOM 1296 C C . PHE A 1 163 ? 2.964 3.004 2.818 1.00 89.75 163 PHE A C 1
ATOM 1298 O O . PHE A 1 163 ? 3.551 3.573 3.736 1.00 89.75 163 PHE A O 1
ATOM 1305 N N . PHE A 1 164 ? 2.469 3.679 1.782 1.00 87.81 164 PHE A N 1
ATOM 1306 C CA . PHE A 1 164 ? 2.530 5.132 1.725 1.00 87.81 164 PHE A CA 1
ATOM 1307 C C . PHE A 1 164 ? 1.726 5.785 2.859 1.00 87.81 164 PHE A C 1
ATOM 1309 O O . PHE A 1 164 ? 2.189 6.758 3.462 1.00 87.81 164 PHE A O 1
ATOM 1316 N N . ALA A 1 165 ? 0.555 5.237 3.193 1.00 88.81 165 ALA A N 1
ATOM 1317 C CA . ALA A 1 165 ? -0.258 5.702 4.312 1.00 88.81 165 ALA A CA 1
ATOM 1318 C C . ALA A 1 165 ? 0.439 5.469 5.667 1.00 88.81 165 ALA A C 1
ATOM 1320 O O . ALA A 1 165 ? 0.465 6.369 6.512 1.00 88.81 165 ALA A O 1
ATOM 1321 N N . GLU A 1 166 ? 1.095 4.323 5.853 1.00 89.06 166 GLU A N 1
ATOM 1322 C CA . GLU A 1 166 ? 1.936 4.065 7.032 1.00 89.06 166 GLU A CA 1
ATOM 1323 C C . GLU A 1 166 ? 3.087 5.071 7.133 1.00 89.06 166 GLU A C 1
ATOM 1325 O O . GLU A 1 166 ? 3.374 5.608 8.206 1.00 89.06 166 GLU A O 1
ATOM 1330 N N . SER A 1 167 ? 3.724 5.398 6.011 1.00 86.62 167 SER A N 1
ATOM 1331 C CA . SER A 1 167 ? 4.797 6.392 5.956 1.00 86.62 167 SER A CA 1
ATOM 1332 C C . SER A 1 167 ? 4.330 7.810 6.258 1.00 86.62 167 SER A C 1
ATOM 1334 O O . SER A 1 167 ? 5.099 8.562 6.853 1.00 86.62 167 SER A O 1
ATOM 1336 N N . LEU A 1 168 ? 3.090 8.178 5.925 1.00 83.19 168 LEU A N 1
ATOM 1337 C CA . LEU A 1 168 ? 2.490 9.453 6.338 1.00 83.19 168 LEU A CA 1
ATOM 1338 C C . LEU A 1 168 ? 2.327 9.531 7.858 1.00 83.19 168 LEU A C 1
ATOM 1340 O O . LEU A 1 168 ? 2.690 10.541 8.464 1.00 83.19 168 LEU A O 1
ATOM 1344 N N . ILE A 1 169 ? 1.831 8.457 8.476 1.00 83.06 169 ILE A N 1
ATOM 1345 C CA . ILE A 1 169 ? 1.680 8.356 9.933 1.00 83.06 169 ILE A CA 1
ATOM 1346 C C . ILE A 1 169 ? 3.047 8.462 10.614 1.00 83.06 169 ILE A C 1
ATOM 1348 O O . ILE A 1 169 ? 3.231 9.267 11.531 1.00 83.06 169 ILE A O 1
ATOM 1352 N N . THR A 1 170 ? 4.025 7.690 10.139 1.00 78.06 170 THR A N 1
ATOM 1353 C CA . THR A 1 170 ? 5.408 7.740 10.621 1.00 78.06 170 THR A CA 1
ATOM 1354 C C . THR A 1 170 ? 5.982 9.142 10.456 1.00 78.06 170 THR A C 1
ATOM 1356 O O . THR A 1 170 ? 6.395 9.743 11.445 1.00 78.06 170 THR A O 1
ATOM 1359 N N . ALA A 1 171 ? 5.942 9.728 9.259 1.00 73.69 171 ALA A N 1
ATOM 1360 C CA . ALA A 1 171 ? 6.457 11.075 9.028 1.00 73.69 171 ALA A CA 1
ATOM 1361 C C . ALA A 1 171 ? 5.806 12.102 9.969 1.00 73.69 171 ALA A C 1
ATOM 1363 O O . ALA A 1 171 ? 6.528 12.876 10.592 1.00 73.69 171 ALA A O 1
ATOM 1364 N N . GLY A 1 172 ? 4.480 12.052 10.153 1.00 71.94 172 GLY A N 1
ATOM 1365 C CA . GLY A 1 172 ? 3.728 12.919 11.070 1.00 71.94 172 GLY A CA 1
ATOM 1366 C C . GLY A 1 172 ? 4.101 12.765 12.550 1.00 71.94 172 GLY A C 1
ATOM 1367 O O . GLY A 1 172 ? 4.016 13.723 13.316 1.00 71.94 172 GLY A O 1
ATOM 1368 N N . ARG A 1 173 ? 4.578 11.589 12.972 1.00 66.12 173 ARG A N 1
ATOM 1369 C CA . ARG A 1 173 ? 5.151 11.390 14.318 1.00 66.12 173 ARG A CA 1
ATOM 1370 C C . ARG A 1 173 ? 6.534 12.016 14.456 1.00 66.12 173 ARG A C 1
ATOM 1372 O O . ARG A 1 173 ? 6.891 12.477 15.538 1.00 66.12 173 ARG A O 1
ATOM 1379 N N . TYR A 1 174 ? 7.301 12.033 13.370 1.00 61.34 174 TYR A N 1
ATOM 1380 C CA . TYR A 1 174 ? 8.684 12.506 13.341 1.00 61.34 174 TYR A CA 1
ATOM 1381 C C . TYR A 1 174 ? 8.834 13.946 12.811 1.00 61.34 174 TYR A C 1
ATOM 1383 O O . TYR A 1 174 ? 9.954 14.446 12.739 1.00 61.34 174 TYR A O 1
ATOM 1391 N N . THR A 1 175 ? 7.743 14.671 12.515 1.00 52.62 175 THR A N 1
ATOM 1392 C CA . THR A 1 175 ? 7.754 16.055 11.984 1.00 52.62 175 THR A CA 1
ATOM 1393 C C . THR A 1 175 ? 8.225 17.149 12.958 1.00 52.62 175 THR A C 1
ATOM 1395 O O . THR A 1 175 ? 8.107 18.332 12.650 1.00 52.62 175 THR A O 1
ATOM 1398 N N . SER A 1 176 ? 8.872 16.809 14.079 1.00 45.75 176 SER A N 1
ATOM 1399 C CA . SER A 1 176 ? 9.872 17.727 14.657 1.00 45.75 176 SER A CA 1
ATOM 1400 C C . SER A 1 176 ? 11.150 17.817 13.801 1.00 45.75 176 SER A C 1
ATOM 1402 O O . SER A 1 176 ? 12.030 18.624 14.092 1.00 45.75 176 SER A O 1
ATOM 1404 N N . LEU A 1 177 ? 11.271 17.002 12.748 1.00 43.19 177 LEU A N 1
ATOM 1405 C CA . LEU A 1 177 ? 12.329 17.058 11.745 1.00 43.19 177 LEU A CA 1
ATOM 1406 C C . LEU A 1 177 ? 11.841 17.849 10.520 1.00 43.19 177 LEU A C 1
ATOM 1408 O O . LEU A 1 177 ? 10.990 17.408 9.752 1.00 43.19 177 LEU A O 1
ATOM 1412 N N . ASN A 1 178 ? 12.384 19.056 10.374 1.00 41.66 178 ASN A N 1
ATOM 1413 C CA . ASN A 1 178 ? 12.141 19.996 9.282 1.00 41.66 178 ASN A CA 1
ATOM 1414 C C . ASN A 1 178 ? 12.339 19.377 7.878 1.00 41.66 178 ASN A C 1
ATOM 1416 O O . ASN A 1 178 ? 13.436 18.922 7.558 1.00 41.66 178 ASN A O 1
ATOM 1420 N N . GLY A 1 179 ? 11.334 19.495 6.997 1.00 50.38 179 GLY A N 1
ATOM 1421 C CA . GLY A 1 179 ? 11.517 19.514 5.535 1.00 50.38 179 GLY A CA 1
ATOM 1422 C C . GLY A 1 179 ? 10.543 18.659 4.711 1.00 50.38 179 GLY A C 1
ATOM 1423 O O . GLY A 1 179 ? 10.135 17.581 5.127 1.00 50.38 179 GLY A O 1
ATOM 1424 N N . ASN A 1 180 ? 10.253 19.110 3.482 1.00 54.19 180 ASN A N 1
ATOM 1425 C CA . ASN A 1 180 ? 9.436 18.427 2.458 1.00 54.19 180 ASN A CA 1
ATOM 1426 C C . ASN A 1 180 ? 9.924 17.007 2.069 1.00 54.19 180 ASN A C 1
ATOM 1428 O O . ASN A 1 180 ? 9.231 16.309 1.337 1.00 54.19 180 ASN A O 1
ATOM 1432 N N . ASN A 1 181 ? 11.087 16.567 2.569 1.00 63.38 181 ASN A N 1
ATOM 1433 C CA . ASN A 1 181 ? 11.699 15.266 2.276 1.00 63.38 181 ASN A CA 1
ATOM 1434 C C . ASN A 1 181 ? 11.423 14.196 3.353 1.00 63.38 181 ASN A C 1
ATOM 1436 O O . ASN A 1 181 ? 11.934 13.084 3.239 1.00 63.38 181 ASN A O 1
ATOM 1440 N N . SER A 1 182 ? 10.661 14.499 4.411 1.00 74.69 182 SER A N 1
ATOM 1441 C CA . SER A 1 182 ? 10.398 13.546 5.503 1.00 74.69 182 SER A CA 1
ATOM 1442 C C . SER A 1 182 ? 9.558 12.342 5.064 1.00 74.69 182 SER A C 1
ATOM 1444 O O . SER A 1 182 ? 9.810 11.229 5.519 1.00 74.69 182 SER A O 1
ATOM 1446 N N . LEU A 1 183 ? 8.609 12.539 4.144 1.00 80.50 183 LEU A N 1
ATOM 1447 C CA . LEU A 1 183 ? 7.721 11.477 3.671 1.00 80.50 183 LEU A CA 1
ATOM 1448 C C . LEU A 1 183 ? 8.412 10.487 2.730 1.00 80.50 183 LEU A C 1
ATOM 1450 O O . LEU A 1 183 ? 8.279 9.286 2.925 1.00 80.50 183 LEU A O 1
ATOM 1454 N N . GLU A 1 184 ? 9.168 10.968 1.737 1.00 84.50 184 GLU A N 1
ATOM 1455 C CA . GLU A 1 184 ? 9.952 10.083 0.860 1.00 84.50 184 GLU A CA 1
ATOM 1456 C C . GLU A 1 184 ? 10.949 9.261 1.680 1.00 84.50 184 GLU A C 1
ATOM 1458 O O . GLU A 1 184 ? 11.057 8.052 1.488 1.00 84.50 184 GLU A O 1
ATOM 1463 N N . LYS A 1 185 ? 11.619 9.899 2.649 1.00 82.25 185 LYS A N 1
ATOM 1464 C CA . LYS A 1 185 ? 12.498 9.201 3.587 1.00 82.25 185 LYS A CA 1
ATOM 1465 C C . LYS A 1 185 ? 11.726 8.144 4.373 1.00 82.25 185 LYS A C 1
ATOM 1467 O O . LYS A 1 185 ? 12.101 6.988 4.314 1.00 82.25 185 LYS A O 1
ATOM 1472 N N . ALA A 1 186 ? 10.614 8.488 5.024 1.00 84.12 186 ALA A N 1
ATOM 1473 C CA . ALA A 1 186 ? 9.803 7.515 5.764 1.00 84.12 186 ALA A CA 1
ATOM 1474 C C . ALA A 1 186 ? 9.297 6.354 4.883 1.00 84.12 186 ALA A C 1
ATOM 1476 O O . ALA A 1 186 ? 9.248 5.212 5.334 1.00 84.12 186 ALA A O 1
ATOM 1477 N N . PHE A 1 187 ? 8.953 6.625 3.624 1.00 88.81 187 PHE A N 1
ATOM 1478 C CA . PHE A 1 187 ? 8.516 5.615 2.658 1.00 88.81 187 PHE A CA 1
ATOM 1479 C C . PHE A 1 187 ? 9.619 4.640 2.277 1.00 88.81 187 PHE A C 1
ATOM 1481 O O . PHE A 1 187 ? 9.464 3.428 2.437 1.00 88.81 187 PHE A O 1
ATOM 1488 N N . LEU A 1 188 ? 10.769 5.162 1.862 1.00 88.56 188 LEU A N 1
ATOM 1489 C CA . LEU A 1 188 ? 11.934 4.331 1.590 1.00 88.56 188 LEU A CA 1
ATOM 1490 C C . LEU A 1 188 ? 12.433 3.630 2.871 1.00 88.56 188 LEU A C 1
ATOM 1492 O O . LEU A 1 188 ? 13.102 2.605 2.767 1.00 88.56 188 LEU A O 1
ATOM 1496 N N . TRP A 1 189 ? 12.039 4.117 4.061 1.00 85.06 189 TRP A N 1
ATOM 1497 C CA . TRP A 1 189 ? 12.384 3.539 5.370 1.00 85.06 189 TRP A CA 1
ATOM 1498 C C . TRP A 1 189 ? 11.688 2.270 5.676 1.00 85.06 189 TRP A C 1
ATOM 1500 O O . TRP A 1 189 ? 12.334 1.241 5.883 1.00 85.06 189 TRP A O 1
ATOM 1510 N N . HIS A 1 190 ? 10.372 2.364 5.654 1.00 85.06 190 HIS A N 1
ATOM 1511 C CA . HIS A 1 190 ? 9.551 1.194 5.796 1.00 85.06 190 HIS A CA 1
ATOM 1512 C C . HIS A 1 190 ? 9.945 0.189 4.719 1.00 85.06 190 HIS A C 1
ATOM 1514 O O . HIS A 1 190 ? 10.162 -0.972 5.039 1.00 85.06 190 HIS A O 1
ATOM 1520 N N . PHE A 1 191 ? 10.152 0.622 3.468 1.00 89.62 191 PHE A N 1
ATOM 1521 C CA . PHE A 1 191 ? 10.534 -0.310 2.409 1.00 89.62 191 PHE A CA 1
ATOM 1522 C C . PHE A 1 191 ? 11.861 -1.025 2.698 1.00 89.62 191 PHE A C 1
ATOM 1524 O O . PHE A 1 191 ? 11.938 -2.241 2.574 1.00 89.62 191 PHE A O 1
ATOM 1531 N N . ALA A 1 192 ? 12.905 -0.306 3.109 1.00 86.94 192 ALA A N 1
ATOM 1532 C CA . ALA A 1 192 ? 14.214 -0.912 3.337 1.00 86.94 192 ALA A CA 1
ATOM 1533 C C . ALA A 1 192 ? 14.270 -1.836 4.569 1.00 86.94 192 ALA A C 1
ATOM 1535 O O . ALA A 1 192 ? 15.081 -2.759 4.591 1.00 86.94 192 ALA A O 1
ATOM 1536 N N . ILE A 1 193 ? 13.461 -1.579 5.603 1.00 82.19 193 ILE A N 1
ATOM 1537 C CA . ILE A 1 193 ? 13.580 -2.264 6.903 1.00 82.19 193 ILE A CA 1
ATOM 1538 C C . ILE A 1 193 ? 12.463 -3.278 7.144 1.00 82.19 193 ILE A C 1
ATOM 1540 O O . ILE A 1 193 ? 12.727 -4.351 7.682 1.00 82.19 193 ILE A O 1
ATOM 1544 N N . GLU A 1 194 ? 11.234 -2.953 6.757 1.00 81.38 194 GLU A N 1
ATOM 1545 C CA . GLU A 1 194 ? 10.055 -3.770 7.060 1.00 81.38 194 GLU A CA 1
ATOM 1546 C C . GLU A 1 194 ? 9.759 -4.790 5.949 1.00 81.38 194 GLU A C 1
ATOM 1548 O O . GLU A 1 194 ? 9.102 -5.798 6.198 1.00 81.38 194 GLU A O 1
ATOM 1553 N N . GLU A 1 195 ? 10.275 -4.580 4.731 1.00 85.75 195 GLU A N 1
ATOM 1554 C CA . GLU A 1 195 ? 9.982 -5.436 3.578 1.00 85.75 195 GLU A CA 1
ATOM 1555 C C . GLU A 1 195 ? 11.195 -6.282 3.153 1.00 85.75 195 GLU A C 1
ATOM 1557 O O . GLU A 1 195 ? 12.135 -5.760 2.546 1.00 85.75 195 GLU A O 1
ATOM 1562 N N . PRO A 1 196 ? 11.176 -7.619 3.354 1.00 86.81 196 PRO A N 1
ATOM 1563 C CA . PRO A 1 196 ? 12.272 -8.503 2.942 1.00 86.81 196 PRO A CA 1
ATOM 1564 C C . PRO A 1 196 ? 12.563 -8.479 1.436 1.00 86.81 196 PRO A C 1
ATOM 1566 O O . PRO A 1 196 ? 13.655 -8.833 0.999 1.00 86.81 196 PRO A O 1
ATOM 1569 N N . VAL A 1 197 ? 11.596 -8.071 0.613 1.00 91.44 197 VAL A N 1
ATOM 1570 C CA . VAL A 1 197 ? 11.794 -7.963 -0.838 1.00 91.44 197 VAL A CA 1
ATOM 1571 C C . VAL A 1 197 ? 12.768 -6.842 -1.216 1.00 91.44 197 VAL A C 1
ATOM 1573 O O . VAL A 1 197 ? 13.359 -6.891 -2.293 1.00 91.44 197 VAL A O 1
ATOM 1576 N N . SER A 1 198 ? 13.006 -5.869 -0.330 1.00 90.94 198 SER A N 1
ATOM 1577 C CA . SER A 1 198 ? 13.970 -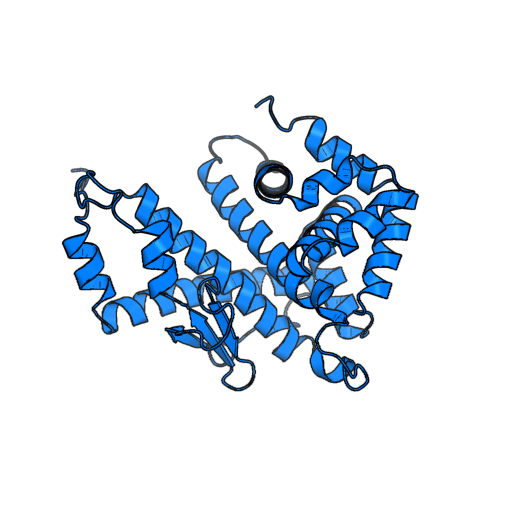4.785 -0.553 1.00 90.94 198 SER A CA 1
ATOM 1578 C C . SER A 1 198 ? 15.402 -5.286 -0.764 1.00 90.94 198 SER A C 1
ATOM 1580 O O . SER A 1 198 ? 16.169 -4.653 -1.491 1.00 90.94 198 SER A O 1
ATOM 1582 N N . TYR A 1 199 ? 15.754 -6.470 -0.245 1.00 90.06 199 TYR A N 1
ATOM 1583 C CA . TYR A 1 199 ? 17.058 -7.090 -0.494 1.00 90.06 199 TYR A CA 1
ATOM 1584 C C . TYR A 1 199 ? 17.325 -7.357 -1.979 1.00 90.06 199 TYR A C 1
ATOM 1586 O O . TYR A 1 199 ? 18.485 -7.365 -2.390 1.00 90.06 199 TYR A O 1
ATOM 1594 N N . ALA A 1 200 ? 16.280 -7.489 -2.806 1.00 93.19 200 ALA A N 1
ATOM 1595 C CA . ALA A 1 200 ? 16.437 -7.662 -4.247 1.00 93.19 200 ALA A CA 1
ATOM 1596 C C . ALA A 1 200 ? 17.112 -6.455 -4.931 1.00 93.19 200 ALA A C 1
ATOM 1598 O O . ALA A 1 200 ? 17.636 -6.607 -6.028 1.00 93.19 200 ALA A O 1
ATOM 1599 N N . VAL A 1 201 ? 17.179 -5.280 -4.287 1.00 92.50 201 VAL A N 1
ATOM 1600 C CA . VAL A 1 201 ? 17.931 -4.113 -4.792 1.00 92.50 201 VAL A CA 1
ATOM 1601 C C . VAL A 1 201 ? 19.444 -4.383 -4.864 1.00 92.50 201 VAL A C 1
ATOM 1603 O O . VAL A 1 201 ? 20.156 -3.740 -5.635 1.00 92.50 201 VAL A O 1
ATOM 1606 N N . TYR A 1 202 ? 19.951 -5.322 -4.062 1.00 90.56 202 TYR A N 1
ATOM 1607 C CA . TYR A 1 202 ? 21.379 -5.645 -3.977 1.00 90.56 202 TYR A CA 1
ATOM 1608 C C . TYR A 1 202 ? 21.795 -6.838 -4.846 1.00 90.56 202 TYR A C 1
ATOM 1610 O O . TYR A 1 202 ? 22.977 -7.181 -4.870 1.00 90.56 202 TYR A O 1
ATOM 1618 N N . GLU A 1 203 ? 20.851 -7.460 -5.549 1.00 92.50 203 GLU A N 1
ATOM 1619 C CA . GLU A 1 203 ? 21.129 -8.529 -6.507 1.00 92.50 203 GLU A CA 1
ATOM 1620 C C . GLU A 1 203 ? 21.781 -7.984 -7.786 1.00 92.50 203 GLU A C 1
ATOM 1622 O O . GLU A 1 203 ? 21.678 -6.801 -8.121 1.00 92.50 203 GLU A O 1
ATOM 1627 N N . GLU A 1 204 ? 22.433 -8.869 -8.542 1.00 91.81 204 GLU A N 1
ATOM 1628 C CA . GLU A 1 204 ? 22.853 -8.553 -9.910 1.00 91.81 204 GLU A CA 1
ATOM 1629 C C . GLU A 1 204 ? 21.615 -8.300 -10.786 1.00 91.81 204 GLU A C 1
ATOM 1631 O O . GLU A 1 204 ? 20.591 -8.969 -10.633 1.00 91.81 204 GLU A O 1
ATOM 1636 N N . HIS A 1 205 ? 21.695 -7.328 -11.702 1.00 91.88 205 HIS A N 1
ATOM 1637 C CA . HIS A 1 205 ? 20.547 -6.855 -12.489 1.00 91.88 205 HIS A CA 1
ATOM 1638 C C . HIS A 1 205 ? 19.777 -7.980 -13.204 1.00 91.88 205 HIS A C 1
ATOM 1640 O O . HIS A 1 205 ? 18.547 -7.958 -13.245 1.00 91.88 205 HIS A O 1
ATOM 1646 N N . ASP A 1 206 ? 20.483 -8.980 -13.727 1.00 90.56 206 ASP A N 1
ATOM 1647 C CA . ASP A 1 206 ? 19.922 -10.146 -14.416 1.00 90.56 206 ASP A CA 1
ATOM 1648 C C . ASP A 1 206 ? 19.241 -11.155 -13.470 1.00 90.56 206 ASP A C 1
ATOM 1650 O O . ASP A 1 206 ? 18.413 -11.959 -13.906 1.00 90.56 206 ASP A O 1
ATOM 1654 N N . LYS A 1 207 ? 19.530 -11.096 -12.165 1.00 95.25 207 LYS A N 1
ATOM 1655 C CA . LYS A 1 207 ? 18.961 -11.979 -11.133 1.00 95.25 207 LYS A CA 1
ATOM 1656 C C . LYS A 1 207 ? 17.734 -11.405 -10.438 1.00 95.25 207 LYS A C 1
ATOM 1658 O O . LYS A 1 207 ? 16.932 -12.187 -9.925 1.00 95.25 207 LYS A O 1
ATOM 1663 N N . ILE A 1 208 ? 17.539 -10.083 -10.452 1.00 94.94 208 ILE A N 1
ATOM 1664 C CA . ILE A 1 208 ? 16.455 -9.397 -9.721 1.00 94.94 208 ILE A CA 1
ATOM 1665 C C . ILE A 1 208 ? 15.092 -10.040 -9.997 1.00 94.94 208 ILE A C 1
ATOM 1667 O O . ILE A 1 208 ? 14.399 -10.448 -9.067 1.00 94.94 208 ILE A O 1
ATOM 1671 N N . ILE A 1 209 ? 14.709 -10.194 -11.269 1.00 93.12 209 ILE A N 1
ATOM 1672 C CA . ILE A 1 209 ? 13.400 -10.760 -11.642 1.00 93.12 209 ILE A CA 1
ATOM 1673 C C . ILE A 1 209 ? 13.262 -12.206 -11.152 1.00 93.12 209 ILE A C 1
ATOM 1675 O O . ILE A 1 209 ? 12.220 -12.584 -10.615 1.00 93.12 209 ILE A O 1
ATOM 1679 N N . GLY A 1 210 ? 14.318 -13.011 -11.296 1.00 93.00 210 GLY A N 1
ATOM 1680 C CA . GLY A 1 210 ? 14.345 -14.387 -10.799 1.00 93.00 210 GLY A CA 1
ATOM 1681 C C . GLY A 1 210 ? 14.201 -14.470 -9.277 1.00 93.00 210 GLY A C 1
ATOM 1682 O O . GLY A 1 210 ? 13.555 -15.389 -8.772 1.00 93.00 210 GLY A O 1
ATOM 1683 N N . THR A 1 211 ? 14.750 -13.500 -8.547 1.00 93.69 211 THR A N 1
ATOM 1684 C CA . THR A 1 211 ? 14.576 -13.360 -7.097 1.00 93.69 211 THR A CA 1
ATOM 1685 C C . THR A 1 211 ? 13.148 -12.951 -6.743 1.00 93.69 211 THR A C 1
ATOM 1687 O O . THR A 1 211 ? 12.533 -13.600 -5.898 1.00 93.69 211 THR A O 1
ATOM 1690 N N . LEU A 1 212 ? 12.567 -11.960 -7.427 1.00 93.69 212 LEU A N 1
ATOM 1691 C CA . LEU A 1 212 ? 11.191 -11.510 -7.177 1.00 93.69 212 LEU A CA 1
ATOM 1692 C C . LEU A 1 212 ? 10.149 -12.607 -7.413 1.00 93.69 212 LEU A C 1
ATOM 1694 O O . LEU A 1 212 ? 9.180 -12.685 -6.665 1.00 93.69 212 LEU A O 1
ATOM 1698 N N . LYS A 1 213 ? 10.364 -13.496 -8.391 1.00 90.75 213 LYS A N 1
ATOM 1699 C CA . LYS A 1 213 ? 9.483 -14.652 -8.652 1.00 90.75 213 LYS A CA 1
ATOM 1700 C C . LYS A 1 213 ? 9.410 -15.660 -7.491 1.00 90.75 213 LYS A C 1
ATOM 1702 O O . LYS A 1 213 ? 8.543 -16.526 -7.507 1.00 90.75 213 LYS A O 1
ATOM 1707 N N . LYS A 1 214 ? 10.302 -15.569 -6.496 1.00 91.25 214 LYS A N 1
ATOM 1708 C CA . LYS A 1 214 ? 10.285 -16.406 -5.281 1.00 91.25 214 LYS A CA 1
ATOM 1709 C C . LYS A 1 214 ? 9.467 -15.795 -4.141 1.00 91.25 214 LYS A C 1
ATOM 1711 O O . LYS A 1 214 ? 9.192 -16.487 -3.164 1.00 91.25 214 LYS A O 1
ATOM 1716 N N . PHE A 1 215 ? 9.125 -14.512 -4.232 1.00 89.94 215 PHE A N 1
ATOM 1717 C CA . PHE A 1 215 ? 8.313 -13.827 -3.234 1.00 89.94 215 PHE A CA 1
ATOM 1718 C C . PHE A 1 215 ? 6.824 -13.977 -3.538 1.00 89.94 215 PHE A C 1
ATOM 1720 O O . PHE A 1 215 ? 6.421 -14.191 -4.681 1.00 89.94 215 PHE A O 1
ATOM 1727 N N . ILE A 1 216 ? 6.000 -13.822 -2.501 1.00 87.12 216 ILE A N 1
ATOM 1728 C CA . ILE A 1 216 ? 4.552 -13.724 -2.680 1.00 87.12 216 ILE A CA 1
ATOM 1729 C C . ILE A 1 216 ? 4.194 -12.474 -3.509 1.00 87.12 216 ILE A C 1
ATOM 1731 O O . ILE A 1 216 ? 4.929 -11.479 -3.458 1.00 87.12 216 ILE A O 1
ATOM 1735 N N . PRO A 1 217 ? 3.064 -12.481 -4.241 1.00 84.69 217 PRO A N 1
ATOM 1736 C CA . PRO A 1 217 ? 2.719 -11.409 -5.174 1.00 84.69 217 PRO A CA 1
ATOM 1737 C C . PRO A 1 217 ? 2.686 -9.998 -4.571 1.00 84.69 217 PRO A C 1
ATOM 1739 O O . PRO A 1 217 ? 3.176 -9.065 -5.207 1.00 84.69 217 PRO A O 1
ATOM 1742 N N . HIS A 1 218 ? 2.191 -9.856 -3.333 1.00 88.06 218 HIS A N 1
ATOM 1743 C CA . HIS A 1 218 ? 2.184 -8.594 -2.577 1.00 88.06 218 HIS A CA 1
ATOM 1744 C C . HIS A 1 218 ? 3.575 -7.946 -2.553 1.00 88.06 218 HIS A C 1
ATOM 1746 O O . HIS A 1 218 ? 3.751 -6.790 -2.934 1.00 88.06 218 HIS A O 1
ATOM 1752 N N . ASN A 1 219 ? 4.581 -8.729 -2.164 1.00 90.06 219 ASN A N 1
ATOM 1753 C CA . ASN A 1 219 ? 5.946 -8.261 -1.967 1.00 90.06 219 ASN A CA 1
ATOM 1754 C C . ASN A 1 219 ? 6.622 -7.971 -3.311 1.00 90.06 219 ASN A C 1
ATOM 1756 O O . ASN A 1 219 ? 7.266 -6.936 -3.479 1.00 90.06 219 ASN A O 1
ATOM 1760 N N . ALA A 1 220 ? 6.444 -8.856 -4.297 1.00 92.19 220 ALA A N 1
ATOM 1761 C CA . ALA A 1 220 ? 6.975 -8.629 -5.638 1.00 92.19 220 ALA A CA 1
ATOM 1762 C C . ALA A 1 220 ? 6.430 -7.322 -6.241 1.00 92.19 220 ALA A C 1
ATOM 1764 O O . ALA A 1 220 ? 7.188 -6.528 -6.801 1.00 92.19 220 ALA A O 1
ATOM 1765 N N . GLY A 1 221 ? 5.130 -7.067 -6.081 1.00 92.69 221 GLY A N 1
ATOM 1766 C CA . GLY A 1 221 ? 4.497 -5.853 -6.581 1.00 92.69 221 GLY A CA 1
ATOM 1767 C C . GLY A 1 221 ? 4.915 -4.605 -5.805 1.00 92.69 221 GLY A C 1
ATOM 1768 O O . GLY A 1 221 ? 5.197 -3.582 -6.427 1.00 92.69 221 GLY A O 1
ATOM 1769 N N . MET A 1 222 ? 5.074 -4.703 -4.481 1.00 92.88 222 MET A N 1
ATOM 1770 C CA . MET A 1 222 ? 5.622 -3.621 -3.656 1.00 92.88 222 MET A CA 1
ATOM 1771 C C . MET A 1 222 ? 7.006 -3.173 -4.150 1.00 92.88 222 MET A C 1
ATOM 1773 O O . MET A 1 222 ? 7.264 -1.975 -4.285 1.00 92.88 222 MET A O 1
ATOM 1777 N N . PHE A 1 223 ? 7.886 -4.119 -4.497 1.00 95.81 223 PHE A N 1
ATOM 1778 C CA . PHE A 1 223 ? 9.194 -3.804 -5.080 1.00 95.81 223 PHE A CA 1
ATOM 1779 C C . PHE A 1 223 ? 9.061 -3.062 -6.412 1.00 95.81 223 PHE A C 1
ATOM 1781 O O . PHE A 1 223 ? 9.660 -2.001 -6.595 1.00 95.81 223 PHE A O 1
ATOM 1788 N N . ILE A 1 224 ? 8.252 -3.594 -7.333 1.00 95.75 224 ILE A N 1
ATOM 1789 C CA . ILE A 1 224 ? 8.051 -3.007 -8.664 1.00 95.75 224 ILE A CA 1
ATOM 1790 C C . ILE A 1 224 ? 7.530 -1.570 -8.543 1.00 95.75 224 ILE A C 1
ATOM 1792 O O . ILE A 1 224 ? 8.103 -0.656 -9.138 1.00 95.75 224 ILE A O 1
ATOM 1796 N N . PHE A 1 225 ? 6.494 -1.335 -7.735 1.00 95.44 225 PHE A N 1
ATOM 1797 C CA . PHE A 1 225 ? 5.929 0.005 -7.575 1.00 95.44 225 PHE A CA 1
ATOM 1798 C C . PHE A 1 225 ? 6.840 0.959 -6.799 1.00 95.44 225 PHE A C 1
ATOM 1800 O O . PHE A 1 225 ? 6.818 2.159 -7.066 1.00 95.44 225 PHE A O 1
ATOM 1807 N N . THR A 1 226 ? 7.716 0.455 -5.929 1.00 95.62 226 THR A N 1
ATOM 1808 C CA . THR A 1 226 ? 8.754 1.275 -5.283 1.00 95.62 226 THR A CA 1
ATOM 1809 C C . THR A 1 226 ? 9.831 1.719 -6.276 1.00 95.62 226 THR A C 1
ATOM 1811 O O . THR A 1 226 ? 10.240 2.882 -6.271 1.00 95.62 226 THR A O 1
ATOM 1814 N N . VAL A 1 227 ? 10.249 0.844 -7.197 1.00 96.38 227 VAL A N 1
ATOM 1815 C CA . VAL A 1 227 ? 11.140 1.234 -8.305 1.00 96.38 227 VAL A CA 1
ATOM 1816 C C . VAL A 1 227 ? 10.451 2.267 -9.205 1.00 96.38 227 VAL A C 1
ATOM 1818 O O . VAL A 1 227 ? 11.058 3.292 -9.528 1.00 96.38 227 VAL A O 1
ATOM 1821 N N . ARG A 1 228 ? 9.165 2.071 -9.540 1.00 95.19 228 ARG A N 1
ATOM 1822 C CA . ARG A 1 228 ? 8.364 3.070 -10.279 1.00 95.19 228 ARG A CA 1
ATOM 1823 C C . ARG A 1 228 ? 8.259 4.397 -9.547 1.00 95.19 228 ARG A C 1
ATOM 1825 O O . ARG A 1 228 ? 8.380 5.442 -10.178 1.00 95.19 228 ARG A O 1
ATOM 1832 N N . TYR A 1 229 ? 8.084 4.377 -8.232 1.00 94.94 229 TYR A N 1
ATOM 1833 C CA . TYR A 1 229 ? 8.078 5.582 -7.413 1.00 94.94 229 TYR A CA 1
ATOM 1834 C C . TYR A 1 229 ? 9.378 6.377 -7.564 1.00 94.94 229 TYR A C 1
ATOM 1836 O O . TYR A 1 229 ? 9.330 7.586 -7.797 1.00 94.94 229 TYR A O 1
ATOM 1844 N N . VAL A 1 230 ? 10.531 5.707 -7.530 1.00 93.06 230 VAL A N 1
ATOM 1845 C CA . VAL A 1 230 ? 11.841 6.344 -7.738 1.00 93.06 230 VAL A CA 1
ATOM 1846 C C . VAL A 1 230 ? 12.026 6.851 -9.174 1.00 93.06 230 VAL A C 1
ATOM 1848 O O . VAL A 1 230 ? 12.630 7.913 -9.379 1.00 93.06 230 VAL A O 1
ATOM 1851 N N . ALA A 1 231 ? 11.492 6.128 -10.160 1.00 93.81 231 ALA A N 1
ATOM 1852 C CA . ALA A 1 231 ? 11.484 6.551 -11.559 1.00 93.81 231 ALA A CA 1
ATOM 1853 C C . ALA A 1 231 ? 10.633 7.820 -11.766 1.00 93.81 231 ALA A C 1
ATOM 1855 O O . ALA A 1 231 ? 11.058 8.758 -12.436 1.00 93.81 231 ALA A O 1
ATOM 1856 N N . ASN A 1 232 ? 9.456 7.871 -11.142 1.00 93.69 232 ASN A N 1
ATOM 1857 C CA . ASN A 1 232 ? 8.475 8.947 -11.293 1.00 93.69 232 ASN A CA 1
ATOM 1858 C C . ASN A 1 232 ? 8.722 10.157 -10.382 1.00 93.69 232 ASN A C 1
ATOM 1860 O O . ASN A 1 232 ? 8.199 11.246 -10.647 1.00 93.69 232 ASN A O 1
ATOM 1864 N N . GLU A 1 233 ? 9.466 9.958 -9.292 1.00 89.94 233 GLU A N 1
ATOM 1865 C CA . GLU A 1 233 ? 9.769 10.944 -8.243 1.00 89.94 233 GLU A CA 1
ATOM 1866 C C . GLU A 1 233 ? 8.528 11.484 -7.520 1.00 89.94 233 GLU A C 1
ATOM 1868 O O . GLU A 1 233 ? 8.542 12.562 -6.929 1.00 89.94 233 GLU A O 1
ATOM 1873 N N . SER A 1 234 ? 7.411 10.763 -7.603 1.00 90.25 234 SER A N 1
ATOM 1874 C CA . SER A 1 234 ? 6.150 11.182 -7.007 1.00 90.25 234 SER A CA 1
ATOM 1875 C C . SER A 1 234 ? 5.219 9.995 -6.812 1.00 90.25 234 SER A C 1
ATOM 1877 O O . SER A 1 234 ? 4.973 9.211 -7.736 1.00 90.25 234 SER A O 1
ATOM 1879 N N . PHE A 1 235 ? 4.636 9.919 -5.616 1.00 91.00 235 PHE A N 1
ATOM 1880 C CA . PHE A 1 235 ? 3.576 8.967 -5.302 1.00 91.00 235 PHE A CA 1
ATOM 1881 C C . PHE A 1 235 ? 2.371 9.169 -6.223 1.00 91.00 235 PHE A C 1
ATOM 1883 O O . PHE A 1 235 ? 1.927 8.224 -6.859 1.00 91.00 235 PHE A O 1
ATOM 1890 N N . ILE A 1 236 ? 1.914 10.413 -6.391 1.00 91.06 236 ILE A N 1
ATOM 1891 C CA . ILE A 1 236 ? 0.742 10.743 -7.213 1.00 91.06 236 ILE A CA 1
ATOM 1892 C C . ILE A 1 236 ? 0.947 10.370 -8.686 1.00 91.06 236 ILE A C 1
ATOM 1894 O O . ILE A 1 236 ? 0.040 9.819 -9.308 1.00 91.06 236 ILE A O 1
ATOM 1898 N N . LYS A 1 237 ? 2.143 10.600 -9.247 1.00 92.44 237 LYS A N 1
ATOM 1899 C CA . LYS A 1 237 ? 2.454 10.151 -10.617 1.00 92.44 237 LYS A CA 1
ATOM 1900 C C . LYS A 1 237 ? 2.441 8.625 -10.729 1.00 92.44 237 LYS A C 1
ATOM 1902 O O . LYS A 1 237 ? 1.881 8.098 -11.681 1.00 92.44 237 LYS A O 1
ATOM 1907 N N . THR A 1 238 ? 2.999 7.929 -9.742 1.00 93.94 238 THR A N 1
ATOM 1908 C CA . THR A 1 238 ? 3.021 6.456 -9.705 1.00 93.94 238 THR A CA 1
ATOM 1909 C C . THR A 1 238 ? 1.618 5.880 -9.564 1.00 93.94 238 THR A C 1
ATOM 1911 O O . THR A 1 238 ? 1.239 4.989 -10.316 1.00 93.94 238 THR A O 1
ATOM 1914 N N . LEU A 1 239 ? 0.797 6.454 -8.686 1.00 91.69 239 LEU A N 1
ATOM 1915 C CA . LEU A 1 239 ? -0.605 6.090 -8.523 1.00 91.69 239 LEU A CA 1
ATOM 1916 C C . LEU A 1 239 ? -1.406 6.340 -9.811 1.00 91.69 239 LEU A C 1
ATOM 1918 O O . LEU A 1 239 ? -2.207 5.499 -10.212 1.00 91.69 239 LEU A O 1
ATOM 1922 N N . ASN A 1 240 ? -1.155 7.452 -10.509 1.00 89.38 240 ASN A N 1
ATOM 1923 C CA . ASN A 1 240 ? -1.755 7.726 -11.815 1.00 89.38 240 ASN A CA 1
ATOM 1924 C C . ASN A 1 240 ? -1.355 6.679 -12.872 1.00 89.38 240 ASN A C 1
ATOM 1926 O O . ASN A 1 240 ? -2.204 6.255 -13.657 1.00 89.38 240 ASN A O 1
ATOM 1930 N N . GLU A 1 241 ? -0.092 6.245 -12.897 1.00 89.19 241 GLU A N 1
ATOM 1931 C CA . GLU A 1 241 ? 0.359 5.165 -13.782 1.00 89.19 241 GLU A CA 1
ATOM 1932 C C . GLU A 1 241 ? -0.331 3.841 -13.463 1.00 89.19 241 GLU A C 1
ATOM 1934 O O . GLU A 1 241 ? -0.835 3.206 -14.387 1.00 89.19 241 GLU A O 1
ATOM 1939 N N . ILE A 1 242 ? -0.437 3.472 -12.183 1.00 88.50 242 ILE A N 1
ATOM 1940 C CA . ILE A 1 242 ? -1.191 2.290 -11.738 1.00 88.50 242 ILE A CA 1
ATOM 1941 C C . ILE A 1 242 ? -2.638 2.375 -12.243 1.00 88.50 242 ILE A C 1
ATOM 1943 O O . ILE A 1 242 ? -3.133 1.434 -12.862 1.00 88.50 242 ILE A O 1
ATOM 1947 N N . CYS A 1 243 ? -3.302 3.523 -12.080 1.00 84.50 243 CYS A N 1
ATOM 1948 C CA . CYS A 1 243 ? -4.665 3.722 -12.585 1.00 84.50 243 CYS A CA 1
ATOM 1949 C C . CYS A 1 243 ? -4.751 3.529 -14.106 1.00 84.50 243 CYS A C 1
ATOM 1951 O O . CYS A 1 243 ? -5.624 2.817 -14.593 1.00 84.50 243 CYS A O 1
ATOM 1953 N N . LYS A 1 244 ? -3.821 4.115 -14.869 1.00 83.69 244 LYS A N 1
ATOM 1954 C CA . LYS A 1 244 ? -3.770 3.972 -16.334 1.00 83.69 244 LYS A CA 1
ATOM 1955 C C . LYS A 1 244 ? -3.483 2.538 -16.777 1.00 83.69 244 LYS A C 1
ATOM 1957 O O . LYS A 1 244 ? -4.024 2.110 -17.795 1.00 83.69 244 LYS A O 1
ATOM 1962 N N . MET A 1 245 ? -2.624 1.810 -16.061 1.00 83.00 245 MET A N 1
ATOM 1963 C CA . MET A 1 245 ? -2.342 0.396 -16.331 1.00 83.00 245 MET A CA 1
ATOM 1964 C C . MET A 1 245 ? -3.609 -0.445 -16.148 1.00 83.00 245 MET A C 1
ATOM 1966 O O . MET A 1 245 ? -3.918 -1.258 -17.020 1.00 83.00 245 MET A O 1
ATOM 1970 N N . ALA A 1 246 ? -4.380 -0.179 -15.085 1.00 78.38 246 ALA A N 1
ATOM 1971 C CA . ALA A 1 246 ? -5.670 -0.821 -14.846 1.00 78.38 246 ALA A CA 1
ATOM 1972 C C . ALA A 1 246 ? -6.683 -0.539 -15.970 1.00 78.38 246 ALA A C 1
ATOM 1974 O O . ALA A 1 246 ? -7.233 -1.484 -16.530 1.00 78.38 246 ALA A O 1
ATOM 1975 N N . GLU A 1 247 ? -6.859 0.726 -16.372 1.00 73.69 247 GLU A N 1
ATOM 1976 C CA . GLU A 1 247 ? -7.798 1.123 -17.442 1.00 73.69 247 GLU A CA 1
ATOM 1977 C C . GLU A 1 247 ? -7.459 0.519 -18.817 1.00 73.69 247 GLU A C 1
ATOM 1979 O O . GLU A 1 247 ? -8.338 0.300 -19.649 1.00 73.69 247 GLU A O 1
ATOM 1984 N N . ARG A 1 248 ? -6.174 0.272 -19.093 1.00 71.50 248 ARG A N 1
ATOM 1985 C CA . ARG A 1 248 ? -5.712 -0.299 -20.371 1.00 71.50 248 ARG A CA 1
ATOM 1986 C C . ARG A 1 248 ? -5.766 -1.826 -20.406 1.00 71.50 248 ARG A C 1
ATOM 1988 O O . ARG A 1 248 ? -5.477 -2.408 -21.449 1.00 71.50 248 ARG A O 1
ATOM 1995 N N . GLY A 1 249 ? -6.071 -2.478 -19.282 1.00 65.88 249 GLY A N 1
ATOM 1996 C CA . GLY A 1 249 ? -5.963 -3.932 -19.142 1.00 65.88 249 GLY A CA 1
ATOM 1997 C C . GLY A 1 249 ? -4.527 -4.460 -19.272 1.00 65.88 249 GLY A C 1
ATOM 1998 O O . GLY A 1 249 ? -4.329 -5.646 -19.516 1.00 65.88 249 GLY A O 1
ATOM 1999 N N . SER A 1 250 ? -3.512 -3.598 -19.135 1.00 62.44 250 SER A N 1
ATOM 2000 C CA . SER A 1 250 ? -2.088 -3.957 -19.217 1.00 62.44 250 SER A CA 1
ATOM 2001 C C . SER A 1 250 ? -1.550 -4.323 -17.829 1.00 62.44 250 SER A C 1
ATOM 2003 O O . SER A 1 250 ? -0.668 -3.651 -17.303 1.00 62.44 250 SER A O 1
ATOM 2005 N N . THR A 1 251 ? -2.137 -5.345 -17.203 1.00 66.81 251 THR A N 1
ATOM 2006 C CA . THR A 1 251 ? -1.935 -5.657 -15.771 1.00 66.81 251 THR A CA 1
ATOM 2007 C C . THR A 1 251 ? -1.436 -7.075 -15.491 1.00 66.81 251 THR A C 1
ATOM 2009 O O . THR A 1 251 ? -1.391 -7.489 -14.334 1.00 66.81 251 THR A O 1
ATOM 2012 N N . GLY A 1 252 ? -1.027 -7.803 -16.535 1.00 76.31 252 GLY A N 1
ATOM 2013 C CA . GLY A 1 252 ? -0.386 -9.113 -16.407 1.00 76.31 252 GLY A CA 1
ATOM 2014 C C . GLY A 1 252 ? 0.913 -9.050 -15.610 1.00 76.31 252 GLY A C 1
ATOM 2015 O O . GLY A 1 252 ? 1.699 -8.120 -15.793 1.00 76.31 252 GLY A O 1
ATOM 2016 N N . ASN A 1 253 ? 1.192 -10.067 -14.790 1.00 85.44 253 ASN A N 1
ATOM 2017 C CA . ASN A 1 253 ? 2.467 -10.174 -14.066 1.00 85.44 253 ASN A CA 1
ATOM 2018 C C . ASN A 1 253 ? 3.683 -10.039 -15.012 1.00 85.44 253 ASN A C 1
ATOM 2020 O O . ASN A 1 253 ? 4.652 -9.362 -14.684 1.00 85.44 253 ASN A O 1
ATOM 2024 N N . GLU A 1 254 ? 3.612 -10.616 -16.217 1.00 84.88 254 GLU A N 1
ATOM 2025 C CA . GLU A 1 254 ? 4.667 -10.493 -17.238 1.00 84.88 254 GLU A CA 1
ATOM 2026 C C . GLU A 1 254 ? 4.842 -9.054 -17.752 1.00 84.88 254 GLU A C 1
ATOM 2028 O O . GLU A 1 254 ? 5.964 -8.612 -17.989 1.00 84.88 254 GLU A O 1
ATOM 2033 N N . GLU A 1 255 ? 3.757 -8.283 -17.865 1.00 86.44 255 GLU A N 1
ATOM 2034 C CA . GLU A 1 255 ? 3.840 -6.865 -18.228 1.00 86.44 255 GLU A CA 1
ATOM 2035 C C . GLU A 1 255 ? 4.527 -6.060 -17.121 1.00 86.44 255 GLU A C 1
ATOM 2037 O O . GLU A 1 255 ? 5.393 -5.235 -17.407 1.00 86.44 255 GLU A O 1
ATOM 2042 N N . LEU A 1 256 ? 4.216 -6.344 -15.854 1.00 90.31 256 LEU A N 1
ATOM 2043 C CA . LEU A 1 256 ? 4.895 -5.714 -14.723 1.00 90.31 256 LEU A CA 1
ATOM 2044 C C . LEU A 1 256 ? 6.386 -6.069 -14.659 1.00 90.31 256 LEU A C 1
ATOM 2046 O O . LEU A 1 256 ? 7.210 -5.191 -14.400 1.00 90.31 256 LEU A O 1
ATOM 2050 N N . TYR A 1 257 ? 6.763 -7.316 -14.952 1.00 92.44 257 TYR A N 1
ATOM 2051 C CA . TYR A 1 257 ? 8.175 -7.690 -15.059 1.00 92.44 257 TYR A CA 1
ATOM 2052 C C . TYR A 1 257 ? 8.871 -7.035 -16.259 1.00 92.44 257 TYR A C 1
ATOM 2054 O O . TYR A 1 257 ? 10.047 -6.682 -16.160 1.00 92.44 257 TYR A O 1
ATOM 2062 N N . ARG A 1 258 ? 8.166 -6.805 -17.372 1.00 92.31 258 ARG A N 1
ATOM 2063 C CA . ARG A 1 258 ? 8.692 -6.053 -18.522 1.00 92.31 258 ARG A CA 1
ATOM 2064 C C . ARG A 1 258 ? 8.922 -4.580 -18.189 1.00 92.31 258 ARG A C 1
ATOM 2066 O O . ARG A 1 258 ? 9.967 -4.029 -18.541 1.00 92.31 258 ARG A O 1
ATOM 2073 N N . VAL A 1 259 ? 7.980 -3.955 -17.482 1.00 92.19 259 VAL A N 1
ATOM 2074 C CA . VAL A 1 259 ? 8.142 -2.597 -16.945 1.00 92.19 259 VAL A CA 1
ATOM 2075 C C . VAL A 1 259 ? 9.359 -2.548 -16.021 1.00 92.19 259 VAL A C 1
ATOM 2077 O O . VAL A 1 259 ? 10.235 -1.711 -16.224 1.00 92.19 259 VAL A O 1
ATOM 2080 N N . LEU A 1 260 ? 9.485 -3.501 -15.092 1.00 95.62 260 LEU A N 1
ATOM 2081 C CA . LEU A 1 260 ? 10.647 -3.580 -14.208 1.00 95.62 260 LEU A CA 1
ATOM 2082 C C . LEU A 1 260 ? 11.961 -3.777 -14.978 1.00 95.62 260 LEU A C 1
ATOM 2084 O O . LEU A 1 260 ? 12.953 -3.146 -14.637 1.00 95.62 260 LEU A O 1
ATOM 2088 N N . SER A 1 261 ? 11.979 -4.612 -16.020 1.00 96.19 261 SER A N 1
ATOM 2089 C CA . SER A 1 261 ? 13.164 -4.803 -16.875 1.00 96.19 261 SER A CA 1
ATOM 2090 C C . SER A 1 261 ? 13.610 -3.477 -17.489 1.00 96.19 261 SER A C 1
ATOM 2092 O O . SER A 1 261 ? 14.781 -3.116 -17.414 1.00 96.19 261 SER A O 1
ATOM 2094 N N . THR A 1 262 ? 12.649 -2.704 -17.999 1.00 95.75 262 THR A N 1
ATOM 2095 C CA . THR A 1 262 ? 12.898 -1.365 -18.550 1.00 95.75 262 THR A CA 1
ATOM 2096 C C . THR A 1 262 ? 13.438 -0.415 -17.475 1.00 95.75 262 THR A C 1
ATOM 2098 O O . THR A 1 262 ? 14.339 0.380 -17.728 1.00 95.75 262 THR A O 1
ATOM 2101 N N . ASP A 1 263 ? 12.921 -0.494 -16.249 1.00 96.94 263 ASP A N 1
ATOM 2102 C CA . ASP A 1 263 ? 13.410 0.314 -15.130 1.00 96.94 263 ASP A CA 1
ATOM 2103 C C . ASP A 1 263 ? 14.811 -0.087 -14.648 1.00 96.94 263 ASP A C 1
ATOM 2105 O O . ASP A 1 263 ? 15.592 0.786 -14.262 1.00 96.94 263 ASP A O 1
ATOM 2109 N N . ILE A 1 264 ? 15.162 -1.373 -14.701 1.00 96.44 264 ILE A N 1
ATOM 2110 C CA . ILE A 1 264 ? 16.524 -1.855 -14.440 1.00 96.44 264 ILE A CA 1
ATOM 2111 C C . ILE A 1 264 ? 17.483 -1.291 -15.494 1.00 96.44 264 ILE A C 1
ATOM 2113 O O . ILE A 1 264 ? 18.506 -0.708 -15.134 1.00 96.44 264 ILE A O 1
ATOM 2117 N N . GLU A 1 265 ? 17.136 -1.403 -16.778 1.00 96.81 265 GLU A N 1
ATOM 2118 C CA . GLU A 1 265 ? 17.933 -0.876 -17.897 1.00 96.81 265 GLU A CA 1
ATOM 2119 C C . GLU A 1 265 ? 18.133 0.643 -17.804 1.00 96.81 265 GLU A C 1
ATOM 2121 O O . GLU A 1 265 ? 19.227 1.145 -18.060 1.00 96.81 265 GLU A O 1
ATOM 2126 N N . ASN A 1 266 ? 17.108 1.371 -17.356 1.00 97.31 266 ASN A N 1
ATOM 2127 C CA . ASN A 1 266 ? 17.167 2.817 -17.138 1.00 97.31 266 ASN A CA 1
ATOM 2128 C C . ASN A 1 266 ? 17.909 3.227 -15.850 1.00 97.31 266 ASN A C 1
ATOM 2130 O O . ASN A 1 266 ? 17.997 4.417 -15.546 1.00 97.31 266 ASN A O 1
ATOM 2134 N N . GLY A 1 267 ? 18.430 2.273 -15.071 1.00 96.62 267 GLY A N 1
ATOM 2135 C CA . GLY A 1 267 ? 19.172 2.544 -13.839 1.00 96.62 267 GLY A CA 1
ATOM 2136 C C . GLY A 1 267 ? 18.300 2.945 -12.644 1.00 96.62 267 GLY A C 1
ATOM 2137 O O . GLY A 1 267 ? 18.826 3.429 -11.641 1.00 96.62 267 GLY A O 1
ATOM 2138 N N . ASN A 1 268 ? 16.981 2.732 -12.698 1.00 97.12 268 ASN A N 1
ATOM 2139 C CA . ASN A 1 268 ? 16.070 3.102 -11.609 1.00 97.12 268 ASN A CA 1
ATOM 2140 C C . ASN A 1 268 ? 16.245 2.213 -10.370 1.00 97.12 268 ASN A C 1
ATOM 2142 O O . ASN A 1 268 ? 16.028 2.688 -9.256 1.00 97.12 268 ASN A O 1
ATOM 2146 N N . VAL A 1 269 ? 16.702 0.965 -10.527 1.00 96.19 269 VAL A N 1
ATOM 2147 C CA . VAL A 1 269 ? 17.086 0.123 -9.378 1.00 96.19 269 VAL A CA 1
ATOM 2148 C C . VAL A 1 269 ? 18.355 0.641 -8.704 1.00 96.19 269 VAL A C 1
ATOM 2150 O O . VAL A 1 269 ? 18.390 0.732 -7.482 1.00 96.19 269 VAL A O 1
ATOM 2153 N N . GLU A 1 270 ? 19.371 1.057 -9.463 1.00 94.44 270 GLU A N 1
ATOM 2154 C CA . GLU A 1 270 ? 20.580 1.656 -8.880 1.00 94.44 270 GLU A CA 1
ATOM 2155 C C . GLU A 1 270 ? 20.259 3.011 -8.226 1.00 94.44 270 GLU A C 1
ATOM 2157 O O . GLU A 1 270 ? 20.751 3.316 -7.142 1.00 94.44 270 GLU A O 1
ATOM 2162 N N . LYS A 1 271 ? 19.346 3.796 -8.810 1.00 94.38 271 LYS A N 1
ATOM 2163 C CA . LYS A 1 271 ? 18.809 5.013 -8.183 1.00 94.38 271 LYS A CA 1
ATOM 2164 C C . LYS A 1 271 ? 18.067 4.696 -6.881 1.00 94.38 271 LYS A C 1
ATOM 2166 O O . LYS A 1 271 ? 18.257 5.406 -5.894 1.00 94.38 271 LYS A O 1
ATOM 2171 N N . LEU A 1 272 ? 17.255 3.637 -6.848 1.00 93.69 272 LEU A N 1
ATOM 2172 C CA . LEU A 1 272 ? 16.595 3.170 -5.626 1.00 93.69 272 LEU A CA 1
ATOM 2173 C C . LEU A 1 272 ? 17.638 2.760 -4.585 1.00 93.69 272 LEU A C 1
ATOM 2175 O O . LEU A 1 272 ? 17.588 3.276 -3.474 1.00 93.69 272 LEU A O 1
ATOM 2179 N N . LYS A 1 273 ? 18.625 1.938 -4.963 1.00 91.62 273 LYS A N 1
ATOM 2180 C CA . LYS A 1 273 ? 19.767 1.544 -4.125 1.00 91.62 273 LYS A CA 1
ATOM 2181 C C . LYS A 1 273 ? 20.460 2.752 -3.521 1.00 91.62 273 LYS A C 1
ATOM 2183 O O . LYS A 1 273 ? 20.706 2.785 -2.325 1.00 91.62 273 LYS A O 1
ATOM 2188 N N . GLN A 1 274 ? 20.747 3.761 -4.331 1.00 88.75 274 GLN A N 1
ATOM 2189 C CA . GLN A 1 274 ? 21.340 5.009 -3.878 1.00 88.75 274 GLN A CA 1
ATOM 2190 C C . GLN A 1 274 ? 20.424 5.736 -2.897 1.00 88.75 274 GLN A C 1
ATOM 2192 O O . GLN A 1 274 ? 20.887 6.1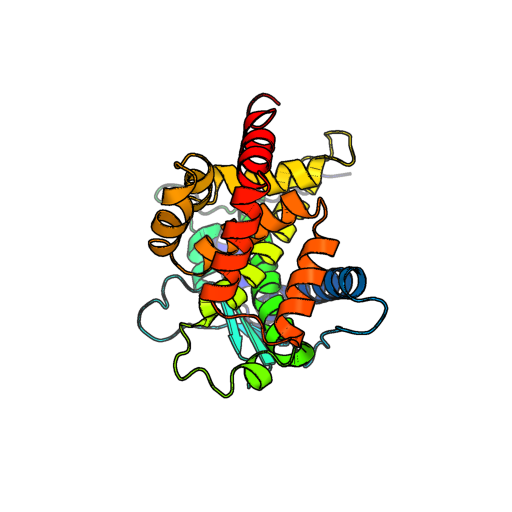18 -1.833 1.00 88.75 274 GLN A O 1
ATOM 2197 N N . ARG A 1 275 ? 19.124 5.878 -3.166 1.00 87.12 275 ARG A N 1
ATOM 2198 C CA . ARG A 1 275 ? 18.198 6.543 -2.231 1.00 87.12 275 ARG A CA 1
ATOM 2199 C C . ARG A 1 275 ? 18.033 5.783 -0.908 1.00 87.12 275 ARG A C 1
ATOM 2201 O O . ARG A 1 275 ? 17.952 6.429 0.134 1.00 87.12 275 ARG A O 1
ATOM 2208 N N . ILE A 1 276 ? 18.091 4.448 -0.926 1.00 83.50 276 ILE A N 1
ATOM 2209 C CA . ILE A 1 276 ? 18.101 3.616 0.292 1.00 83.50 276 ILE A CA 1
ATOM 2210 C C . ILE A 1 276 ? 19.490 3.488 0.947 1.00 83.50 276 ILE A C 1
ATOM 2212 O O . ILE A 1 276 ? 19.602 2.875 1.998 1.00 83.50 276 ILE A O 1
ATOM 2216 N N . ASN A 1 277 ? 20.564 4.012 0.344 1.00 69.88 277 ASN A N 1
ATOM 2217 C CA . ASN A 1 277 ? 21.946 3.875 0.842 1.00 69.88 277 ASN A CA 1
ATOM 2218 C C . ASN A 1 277 ? 22.588 5.230 1.205 1.00 69.88 277 ASN A C 1
ATOM 2220 O O . ASN A 1 277 ? 23.396 5.307 2.123 1.00 69.88 277 ASN A O 1
ATOM 2224 N N . ILE A 1 278 ? 22.215 6.320 0.527 1.00 53.12 278 ILE A N 1
ATOM 2225 C CA . ILE A 1 278 ? 22.860 7.637 0.642 1.00 53.12 278 ILE A CA 1
ATOM 2226 C C . ILE A 1 278 ? 22.618 8.284 2.016 1.00 53.12 278 ILE A C 1
ATOM 2228 O O . ILE A 1 278 ? 23.501 8.982 2.504 1.00 53.12 278 ILE A O 1
ATOM 2232 N N . GLU A 1 279 ? 21.499 8.020 2.699 1.00 45.06 279 GLU A N 1
ATOM 2233 C CA . GLU A 1 279 ? 21.175 8.687 3.979 1.00 45.06 279 GLU A CA 1
ATOM 2234 C C . GLU A 1 279 ? 20.389 7.823 4.989 1.00 45.06 279 GLU A C 1
ATOM 2236 O O . GLU A 1 279 ? 19.935 8.321 6.014 1.00 45.06 279 GLU A O 1
ATOM 2241 N N . TYR A 1 280 ? 20.262 6.519 4.748 1.00 45.03 280 TYR A N 1
ATOM 2242 C CA . TYR A 1 280 ? 19.260 5.655 5.388 1.00 45.03 280 TYR A CA 1
ATOM 2243 C C . TYR A 1 280 ? 19.455 5.295 6.869 1.00 45.03 280 TYR A C 1
ATOM 2245 O O . TYR A 1 280 ? 18.521 4.845 7.524 1.00 45.03 280 TYR A O 1
ATOM 2253 N N . LEU A 1 281 ? 20.661 5.462 7.416 1.00 43.75 281 LEU A N 1
ATOM 2254 C CA . LEU A 1 281 ? 20.965 5.089 8.809 1.00 43.75 281 LEU A CA 1
ATOM 2255 C C . LEU A 1 281 ? 21.739 6.155 9.589 1.00 43.75 281 LEU A C 1
ATOM 2257 O O . LEU A 1 281 ? 22.142 5.901 10.722 1.00 43.75 281 LEU A O 1
ATOM 2261 N N . ARG A 1 282 ? 22.030 7.317 8.995 1.00 38.41 282 ARG A N 1
ATOM 2262 C CA . ARG A 1 282 ? 22.922 8.302 9.630 1.00 38.41 282 ARG A CA 1
ATOM 2263 C C . ARG A 1 282 ? 22.221 9.478 10.310 1.00 38.41 282 ARG A C 1
ATOM 2265 O O . ARG A 1 282 ? 22.921 10.195 11.015 1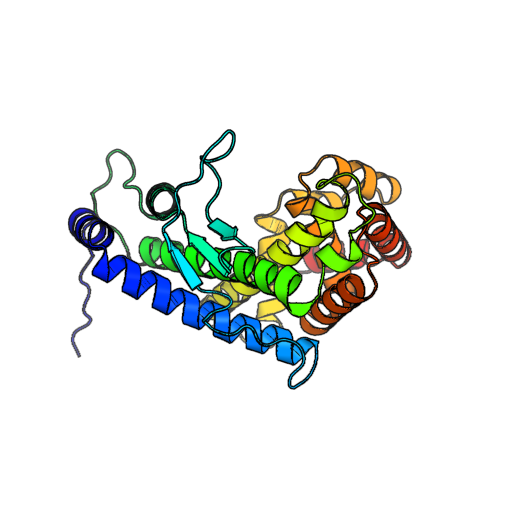.00 38.41 282 ARG A O 1
ATOM 2272 N N . ASN A 1 283 ? 20.901 9.630 10.169 1.00 35.53 283 ASN A N 1
ATOM 2273 C CA . ASN A 1 283 ? 20.074 10.547 10.965 1.00 35.53 283 ASN A CA 1
ATOM 2274 C C . ASN A 1 283 ? 18.733 9.905 11.310 1.00 35.53 283 ASN A C 1
ATOM 2276 O O . ASN A 1 283 ? 18.017 9.547 10.349 1.00 35.53 283 ASN A O 1
#

Secondary structure (DSSP, 8-state):
------PEEHHHHHHHHT-HHHHHHHHHHHHHHHHHHHHHHHHHHH-TTS----TTTSEEEE----STTGGG--EEEETTTTEEEE-HHHHIIIIIPPPTTS-SEE-HHHHHHHHHHHHHHHHHHHHHHHHHHTS-HHH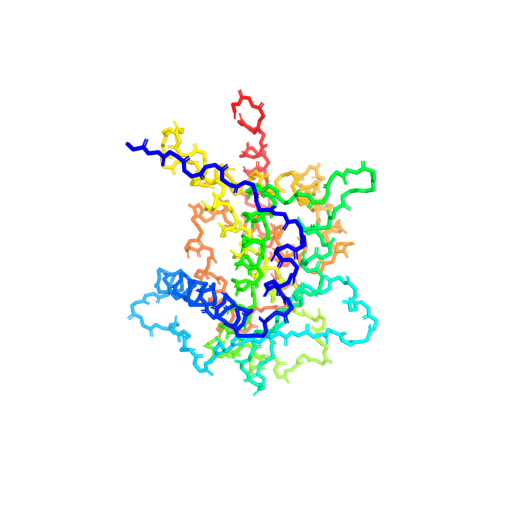HTTT-S-GGGGHHHHHHHHHHHHHHHHHHHHHHHHTTS-STTHHHHHHHHHHHHH-GGGGGGGS-TTTHHHHHTTS-HHHHHHHHHHHHHHHHT-HHHHHHHHHHHHHTT---HHHHHHHHH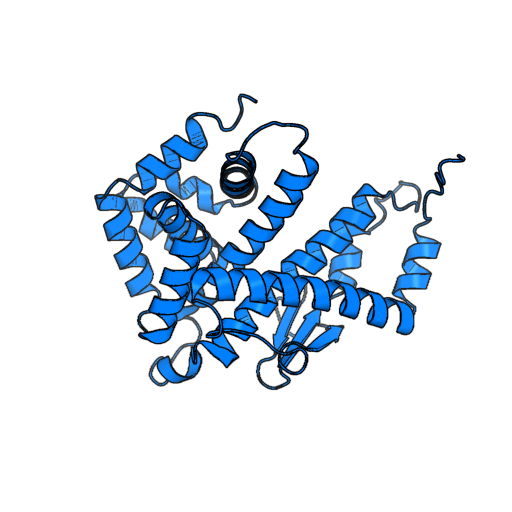HHHHTTHHHHHHHHTTSSTTT-